Protein AF-A0A2M7VJM3-F1 (afdb_monomer_lite)

pLDDT: mean 94.17, std 6.71, range [60.66, 98.62]

Foldseek 3Di:
DDLQVLLVLLQVLLQQLLVQVVHGDDPVNSVQQSDLAAPVRDDPVSVVVLVVSLVSSLNSLLQCQQQLHASDDQVVLCVVVVDHPCRVQVLAFPSQSSNVNSLSNLCCCLCPVPVVSNRGNSSVSSVVSSVVCCVLQPDDDDPDDDQLVVSLVVQCVSCVVYDHPSVNRSSSRSVSVVRVVVVD

Radius of gyration: 16.99 Å; chains: 1; bounding box: 46×33×46 Å

Secondary structure (DSSP, 8-state):
--HHHHHHHHHHHHHHHHHHTT----HHHHHHHHSS--GGGS-HHHHHHHHHHHHHHHHHHHHHHTTT--SS-THHHHHHHSS-HHHH-TT--HHHHHHHHHHHHHHHHHHHHSGGGTTSHHHHHHHHHHHHHHHHHSPPP-S-PPPHHHHHHHHHHHHTTSSS-HHHHHHT-HHHHHHHHHT-

Structure (mmCIF, N/CA/C/O backbone):
data_AF-A0A2M7VJM3-F1
#
_entry.id   AF-A0A2M7VJM3-F1
#
loop_
_atom_site.group_PDB
_atom_site.id
_atom_site.type_symbol
_atom_site.label_atom_id
_atom_site.label_alt_id
_atom_site.label_comp_id
_atom_site.label_asym_id
_atom_site.label_entity_id
_atom_site.label_seq_id
_atom_site.pdbx_PDB_ins_code
_atom_site.Cartn_x
_atom_site.Cartn_y
_atom_site.Cartn_z
_atom_site.occupancy
_atom_site.B_iso_or_equiv
_atom_site.auth_seq_id
_atom_site.auth_comp_id
_atom_site.auth_asym_id
_atom_site.auth_atom_id
_atom_site.pdbx_PDB_model_num
ATOM 1 N N . MET A 1 1 ? -23.641 6.988 -1.178 1.00 60.66 1 MET A N 1
ATOM 2 C CA . MET A 1 1 ? -23.270 6.051 -0.097 1.00 60.66 1 MET A CA 1
ATOM 3 C C . MET A 1 1 ? -23.319 6.831 1.203 1.00 60.66 1 MET A C 1
ATOM 5 O O . MET A 1 1 ? -22.827 7.952 1.196 1.00 60.66 1 MET A O 1
ATOM 9 N N . ALA A 1 2 ? -23.982 6.322 2.243 1.00 78.62 2 ALA A N 1
ATOM 10 C CA . ALA A 1 2 ? -24.016 7.009 3.538 1.00 78.62 2 ALA A CA 1
ATOM 11 C C . ALA A 1 2 ? -22.634 6.932 4.213 1.00 78.62 2 ALA A C 1
ATOM 13 O O . ALA A 1 2 ? -21.939 5.934 4.025 1.00 78.62 2 ALA A O 1
ATOM 14 N N . ASP A 1 3 ? -22.254 7.930 5.013 1.00 84.12 3 ASP A N 1
ATOM 15 C CA . ASP A 1 3 ? -20.921 8.010 5.640 1.00 84.12 3 ASP A CA 1
ATOM 16 C C . ASP A 1 3 ? -20.556 6.737 6.421 1.00 84.12 3 ASP A C 1
ATOM 18 O O . ASP A 1 3 ? -19.445 6.230 6.298 1.00 84.12 3 ASP A O 1
ATOM 22 N N . ASN A 1 4 ? -21.520 6.125 7.115 1.00 88.06 4 ASN A N 1
ATOM 23 C CA . ASN A 1 4 ? -21.309 4.859 7.828 1.00 88.06 4 ASN A CA 1
ATOM 24 C C . ASN A 1 4 ? -20.885 3.705 6.900 1.00 88.06 4 ASN A C 1
ATOM 26 O O . ASN A 1 4 ? -20.003 2.932 7.255 1.00 88.06 4 ASN A O 1
ATOM 30 N N . GLN A 1 5 ? -21.462 3.610 5.697 1.00 92.12 5 GLN A N 1
ATOM 31 C CA . GLN A 1 5 ? -21.085 2.584 4.713 1.00 92.12 5 GLN A CA 1
ATOM 32 C C . GLN A 1 5 ? -19.676 2.835 4.158 1.00 92.12 5 GLN A C 1
ATOM 34 O O . GLN A 1 5 ? -18.931 1.898 3.866 1.00 92.12 5 GLN A O 1
ATOM 39 N N . LYS A 1 6 ? -19.294 4.110 4.023 1.00 93.81 6 LYS A N 1
ATOM 40 C CA . LYS A 1 6 ? -17.953 4.500 3.585 1.00 93.81 6 LYS A CA 1
ATOM 41 C C . LYS A 1 6 ? -16.897 4.168 4.642 1.00 93.81 6 LYS A C 1
ATOM 43 O O . LYS A 1 6 ? -15.867 3.589 4.312 1.00 93.81 6 LYS A O 1
ATOM 48 N N . ILE A 1 7 ? -17.180 4.456 5.911 1.00 95.38 7 ILE A N 1
ATOM 49 C CA . ILE A 1 7 ? -16.311 4.099 7.042 1.00 95.38 7 ILE A CA 1
ATOM 50 C C . ILE A 1 7 ? -16.148 2.579 7.138 1.00 95.38 7 ILE A C 1
ATOM 52 O O . ILE A 1 7 ? -15.027 2.087 7.258 1.00 95.38 7 ILE A O 1
ATOM 56 N N . GLU A 1 8 ? -17.243 1.826 7.021 1.00 96.19 8 GLU A N 1
ATOM 57 C CA . GLU A 1 8 ? -17.200 0.361 7.007 1.00 96.19 8 GLU A CA 1
ATOM 58 C C . GLU A 1 8 ? -16.323 -0.164 5.860 1.00 96.19 8 GLU A C 1
ATOM 60 O O . GLU A 1 8 ? -15.518 -1.073 6.053 1.00 96.19 8 GLU A O 1
ATOM 65 N N . SER A 1 9 ? -16.395 0.468 4.685 1.00 96.56 9 SER A N 1
ATOM 66 C CA . SER A 1 9 ? -15.526 0.138 3.550 1.00 96.56 9 SER A CA 1
ATOM 67 C C . SER A 1 9 ? -14.042 0.360 3.872 1.00 96.56 9 SER A C 1
ATOM 69 O O . SER A 1 9 ? -13.231 -0.527 3.606 1.00 96.56 9 SER A O 1
ATOM 71 N N . LEU A 1 10 ? -13.674 1.473 4.520 1.00 97.25 10 LEU A N 1
ATOM 72 C CA . LEU A 1 10 ? -12.292 1.706 4.971 1.00 97.25 10 LEU A CA 1
ATOM 73 C C . LEU A 1 10 ? -11.824 0.636 5.971 1.00 97.25 10 LEU A C 1
ATOM 75 O O . LEU A 1 10 ? -10.709 0.123 5.869 1.00 97.25 10 LEU A O 1
ATOM 79 N N . ILE A 1 11 ? -12.683 0.252 6.916 1.00 97.94 11 ILE A N 1
ATOM 80 C CA . ILE A 1 11 ? -12.379 -0.795 7.904 1.00 97.94 11 ILE A CA 1
ATOM 81 C C . ILE A 1 11 ? -12.228 -2.163 7.236 1.00 97.94 11 ILE A C 1
ATOM 83 O O . ILE A 1 11 ? -11.372 -2.954 7.641 1.00 97.94 11 ILE A O 1
ATOM 87 N N . ASN A 1 12 ? -13.000 -2.443 6.189 1.00 98.06 12 ASN A N 1
ATOM 88 C CA . ASN A 1 12 ? -12.871 -3.670 5.409 1.00 98.06 12 ASN A CA 1
ATOM 89 C C . ASN 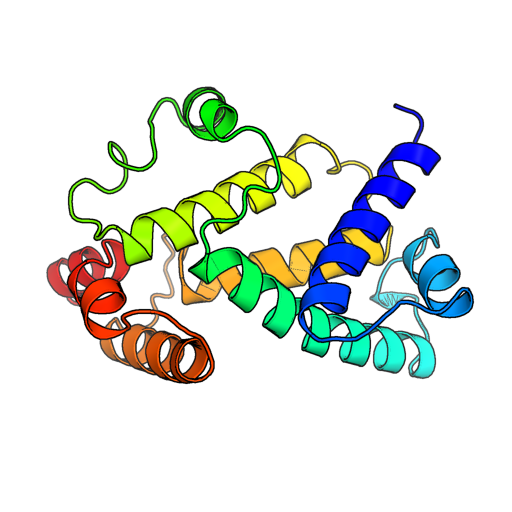A 1 12 ? -11.540 -3.726 4.650 1.00 98.06 12 ASN A C 1
ATOM 91 O O . ASN A 1 12 ? -10.911 -4.782 4.622 1.00 98.06 12 ASN A O 1
ATOM 95 N N . ILE A 1 13 ? -11.061 -2.599 4.115 1.00 98.31 13 ILE A N 1
ATOM 96 C CA . ILE A 1 13 ? -9.726 -2.499 3.502 1.00 98.31 13 ILE A CA 1
ATOM 97 C C . ILE A 1 13 ? -8.633 -2.796 4.540 1.00 98.31 13 ILE A C 1
ATOM 99 O O . ILE A 1 13 ? -7.742 -3.608 4.291 1.00 98.31 13 ILE A O 1
ATOM 103 N N . ILE A 1 14 ? -8.723 -2.195 5.730 1.00 98.62 14 ILE A N 1
ATOM 104 C CA . ILE A 1 14 ? -7.786 -2.461 6.834 1.00 98.62 14 ILE A CA 1
ATOM 105 C C . ILE A 1 14 ? -7.830 -3.943 7.227 1.00 98.62 14 ILE A C 1
ATOM 107 O O . ILE A 1 14 ? -6.794 -4.598 7.338 1.00 98.62 14 ILE A O 1
ATOM 111 N N . SER A 1 15 ? -9.031 -4.496 7.390 1.00 98.56 15 SER A N 1
ATOM 112 C CA . SER A 1 15 ? -9.240 -5.901 7.747 1.00 98.56 15 SER A CA 1
ATOM 113 C C . SER A 1 15 ? -8.656 -6.844 6.700 1.00 98.56 15 SER A C 1
ATOM 115 O O . SER A 1 15 ? -8.025 -7.835 7.060 1.00 98.56 15 SER A O 1
ATOM 117 N N . LEU A 1 16 ? -8.820 -6.531 5.412 1.00 98.56 16 LEU A N 1
ATOM 118 C CA . LEU A 1 16 ? -8.212 -7.274 4.314 1.00 98.56 16 LEU A CA 1
ATOM 119 C C . LEU A 1 16 ? -6.690 -7.330 4.478 1.00 98.56 16 LEU A C 1
ATOM 121 O O . LEU A 1 16 ? -6.132 -8.425 4.476 1.00 98.56 16 LEU A O 1
ATOM 125 N N . MET A 1 17 ? -6.032 -6.186 4.691 1.00 98.50 17 MET A N 1
ATOM 126 C CA . MET A 1 17 ? -4.580 -6.134 4.900 1.00 98.50 17 MET A CA 1
ATOM 127 C C . MET A 1 17 ? -4.160 -6.957 6.123 1.00 98.50 17 MET A C 1
ATOM 129 O O . MET A 1 17 ? -3.265 -7.794 6.026 1.00 98.50 17 MET A O 1
ATOM 133 N N . LEU A 1 18 ? -4.836 -6.799 7.261 1.00 98.50 18 LEU A N 1
ATOM 134 C CA . LEU A 1 18 ? -4.514 -7.540 8.486 1.00 98.50 18 LEU A CA 1
ATOM 135 C C . LEU A 1 18 ? -4.691 -9.056 8.333 1.00 98.50 18 LEU A C 1
ATOM 137 O O . LEU A 1 18 ? -3.851 -9.829 8.801 1.00 98.50 18 LEU A O 1
ATOM 141 N N . ASN A 1 19 ? -5.737 -9.490 7.627 1.00 98.12 19 ASN A N 1
ATOM 142 C CA . ASN A 1 19 ? -6.005 -10.907 7.403 1.00 98.12 19 ASN A CA 1
ATOM 143 C C . ASN A 1 19 ? -4.863 -11.592 6.640 1.00 98.12 19 ASN A C 1
ATOM 145 O O . ASN A 1 19 ? -4.560 -12.752 6.918 1.00 98.12 19 ASN A O 1
ATOM 149 N N . THR A 1 20 ? -4.179 -10.882 5.734 1.00 97.38 20 THR A N 1
ATOM 150 C CA . THR A 1 20 ? -3.033 -11.448 4.996 1.00 97.38 20 THR A CA 1
ATOM 151 C C . THR A 1 20 ? -1.830 -11.783 5.878 1.00 97.38 20 THR A C 1
ATOM 153 O O . THR A 1 20 ? -1.007 -12.608 5.488 1.00 97.38 20 THR A O 1
ATOM 156 N N . VAL A 1 21 ? -1.747 -11.193 7.074 1.00 97.06 21 VAL A N 1
ATOM 157 C CA . VAL A 1 21 ? -0.703 -11.463 8.076 1.00 97.06 21 VAL A CA 1
ATOM 158 C C . VAL A 1 21 ? -1.251 -12.211 9.299 1.00 97.06 21 VAL A C 1
ATOM 160 O O . VAL A 1 21 ? -0.621 -12.246 10.357 1.00 97.06 21 VAL A O 1
ATOM 163 N N . GLY A 1 22 ? -2.437 -12.817 9.174 1.00 97.44 22 GLY A N 1
ATOM 164 C CA . GLY A 1 22 ? -3.065 -13.615 10.231 1.00 97.44 22 GLY A CA 1
ATOM 165 C C . GLY A 1 22 ? -3.573 -12.797 11.422 1.00 97.44 22 GLY A C 1
ATOM 166 O O . GLY A 1 22 ? -3.744 -13.344 12.513 1.00 97.44 22 GLY A O 1
ATOM 167 N N . LYS A 1 23 ? -3.798 -11.491 11.241 1.00 98.00 23 LYS A N 1
ATOM 168 C CA . LYS A 1 23 ? -4.346 -10.585 12.258 1.00 98.00 23 LYS A CA 1
ATOM 169 C C . LYS A 1 23 ? -5.797 -10.236 11.942 1.00 98.00 23 LYS A C 1
ATOM 171 O O . LYS A 1 23 ? -6.216 -10.274 10.791 1.00 98.00 23 LYS A O 1
ATOM 176 N N . LYS A 1 24 ? -6.563 -9.898 12.977 1.00 97.88 24 LYS A N 1
ATOM 177 C CA . LYS A 1 24 ? -7.964 -9.473 12.880 1.00 97.88 24 LYS A CA 1
ATOM 178 C C . LYS A 1 24 ? -8.181 -8.287 13.804 1.00 97.88 24 LYS A C 1
ATOM 180 O O . LYS A 1 24 ? -7.586 -8.271 14.877 1.00 97.88 24 LYS A O 1
ATOM 185 N N . LEU A 1 25 ? -9.039 -7.359 13.386 1.00 98.12 25 LEU A N 1
ATOM 186 C CA . LEU A 1 25 ? -9.477 -6.267 14.249 1.00 98.12 25 LEU A CA 1
ATOM 187 C C . LEU A 1 25 ? -10.381 -6.798 15.363 1.00 98.12 25 LEU A C 1
ATOM 189 O O . LEU A 1 25 ? -11.283 -7.598 15.087 1.00 98.12 25 LEU A O 1
ATOM 193 N N . THR A 1 26 ? -10.175 -6.319 16.586 1.00 98.12 26 THR A N 1
ATOM 194 C CA . THR A 1 26 ? -11.166 -6.446 17.663 1.00 98.12 26 THR A CA 1
ATOM 195 C C . THR A 1 26 ? -12.316 -5.457 17.455 1.00 98.12 26 THR A C 1
ATOM 197 O O . THR A 1 26 ? -12.244 -4.567 16.604 1.00 98.12 26 THR A O 1
ATOM 200 N N . GLU A 1 27 ? -13.403 -5.604 18.213 1.00 97.62 27 GLU A N 1
ATOM 201 C CA . GLU A 1 27 ? -14.518 -4.653 18.135 1.00 97.62 27 GLU A CA 1
ATOM 202 C C . GLU A 1 27 ? -14.106 -3.265 18.647 1.00 97.62 27 GLU A C 1
ATOM 204 O O . GLU A 1 27 ? -14.432 -2.264 18.015 1.00 97.62 27 GLU A O 1
ATOM 209 N N . GLU A 1 28 ? -13.285 -3.187 19.696 1.00 97.31 28 GLU A N 1
ATOM 210 C CA . GLU A 1 28 ? -12.760 -1.918 20.215 1.00 97.31 28 GLU A CA 1
ATOM 211 C C . GLU A 1 28 ? -11.871 -1.202 19.186 1.00 97.31 28 GLU A C 1
ATOM 213 O O . GLU A 1 28 ? -11.925 0.021 19.041 1.00 97.31 28 GLU A O 1
ATOM 218 N N . GLU A 1 29 ? -11.067 -1.954 18.427 1.00 98.12 29 GLU A N 1
ATOM 219 C CA . GLU A 1 29 ? -10.254 -1.398 17.343 1.00 98.12 29 GLU A CA 1
ATOM 220 C C . GLU A 1 29 ? -11.130 -0.868 16.201 1.00 98.12 29 GLU A C 1
ATOM 222 O O . GLU A 1 29 ? -10.856 0.208 15.666 1.00 98.12 29 GLU A O 1
ATOM 227 N N . LYS A 1 30 ? -12.215 -1.570 15.846 1.00 97.94 30 LYS A N 1
ATOM 228 C CA . LYS A 1 30 ? -13.184 -1.088 14.845 1.00 97.94 30 LYS A CA 1
ATOM 229 C C . LYS A 1 30 ? -13.905 0.171 15.314 1.00 97.94 30 LYS A C 1
ATOM 231 O O . LYS A 1 30 ? -14.077 1.096 14.518 1.00 97.94 30 LYS A O 1
ATOM 236 N N . GLU A 1 31 ? -14.303 0.239 16.582 1.00 97.19 31 GLU A N 1
ATOM 237 C CA . GLU A 1 31 ? -14.916 1.433 17.174 1.00 97.19 31 GLU A CA 1
ATOM 238 C C . GLU A 1 31 ? -13.953 2.624 17.144 1.00 97.19 31 GLU A C 1
ATOM 240 O O . GLU A 1 31 ? -14.332 3.725 16.731 1.00 97.19 31 GLU A O 1
ATOM 245 N N . LEU A 1 32 ? -12.684 2.402 17.502 1.00 97.31 32 LEU A N 1
ATOM 246 C CA . LEU A 1 32 ? -11.643 3.423 17.419 1.00 97.31 32 LEU A CA 1
ATOM 247 C C . LEU A 1 32 ? -11.461 3.918 15.979 1.00 97.31 32 LEU A C 1
ATOM 249 O O . LEU A 1 32 ? -11.485 5.127 15.742 1.00 97.31 32 LEU A O 1
ATOM 253 N N . LEU A 1 33 ? -11.331 3.000 15.019 1.00 97.12 33 LEU A N 1
ATOM 254 C CA . LEU A 1 33 ? -11.170 3.311 13.595 1.00 97.12 33 LEU A CA 1
ATOM 255 C C . LEU A 1 33 ? -12.381 4.049 13.004 1.00 97.12 33 LEU A C 1
ATOM 257 O O . LEU A 1 33 ? -12.205 4.900 12.130 1.00 97.12 33 LEU A O 1
ATOM 261 N N . SER A 1 34 ? -13.585 3.758 13.506 1.00 96.38 34 SER A N 1
ATOM 262 C CA . SER A 1 34 ? -14.840 4.403 13.096 1.00 96.38 34 SER A CA 1
ATOM 263 C C . SER A 1 34 ? -15.049 5.778 13.722 1.00 96.38 34 SER A C 1
ATOM 265 O O . SER A 1 34 ? -15.868 6.560 13.234 1.00 96.38 34 SER A O 1
ATOM 267 N N . SER A 1 35 ? -14.348 6.087 14.815 1.00 95.12 35 SER A N 1
ATOM 268 C CA . SER A 1 35 ? -14.568 7.325 15.558 1.00 95.12 35 SER A CA 1
ATOM 269 C C . SER A 1 35 ? -14.313 8.564 14.692 1.00 95.12 35 SER A C 1
ATOM 271 O O . SER A 1 35 ? -13.443 8.572 13.827 1.00 95.12 35 SER A O 1
ATOM 273 N N . ASN A 1 36 ? -15.073 9.636 14.914 1.00 92.75 36 ASN A N 1
ATOM 274 C CA . ASN A 1 36 ? -14.842 10.913 14.237 1.00 92.75 36 ASN A CA 1
ATOM 275 C C . ASN A 1 36 ? -13.834 11.750 15.040 1.00 92.75 36 ASN A C 1
ATOM 277 O O . ASN A 1 36 ? -14.195 12.737 15.686 1.00 92.75 36 ASN A O 1
ATOM 281 N N . LYS A 1 37 ? -12.586 11.275 15.093 1.00 91.38 37 LYS A N 1
ATOM 282 C CA . LYS A 1 37 ? -11.479 11.901 15.823 1.00 91.38 37 LYS A CA 1
ATOM 283 C C . LYS A 1 37 ? -10.228 11.910 14.964 1.00 91.38 37 LYS A C 1
ATOM 285 O O . LYS A 1 37 ? -9.806 10.869 14.474 1.00 91.38 37 LYS A O 1
ATOM 290 N N . LYS A 1 38 ? -9.571 13.063 14.880 1.00 90.56 38 LYS A N 1
ATOM 291 C CA . LYS A 1 38 ? -8.247 13.136 14.257 1.00 90.56 38 LYS A CA 1
ATOM 292 C C . LYS A 1 38 ? -7.199 12.431 15.126 1.00 90.56 38 LYS A C 1
ATOM 294 O O . LYS A 1 38 ? -7.325 12.448 16.352 1.00 90.56 38 LYS A O 1
ATOM 299 N N . LEU A 1 39 ? -6.134 11.896 14.523 1.00 89.06 39 LEU A N 1
ATOM 300 C CA . LEU A 1 39 ? -5.029 11.229 15.233 1.00 89.06 39 LEU A CA 1
ATOM 301 C C . LEU A 1 39 ? -4.452 12.078 16.380 1.00 89.06 39 LEU A C 1
ATOM 303 O O . LEU A 1 39 ? -4.166 11.557 17.458 1.00 89.06 39 LEU A O 1
ATOM 307 N N . GLU A 1 40 ? -4.322 13.393 16.190 1.00 90.12 40 GLU A N 1
ATOM 308 C CA . GLU A 1 40 ? -3.841 14.323 17.218 1.00 90.12 40 GLU A CA 1
ATOM 309 C C . GLU A 1 40 ? -4.743 14.413 18.463 1.00 90.12 40 GLU A C 1
ATOM 311 O O . GLU A 1 40 ? -4.263 14.782 19.533 1.00 90.12 40 GLU A O 1
ATOM 316 N N . GLN A 1 41 ? -6.021 14.039 18.352 1.00 93.62 41 GLN A N 1
ATOM 317 C CA . GLN A 1 41 ? -6.999 14.053 19.447 1.00 93.62 41 GLN A CA 1
ATOM 318 C C . GLN A 1 41 ? -7.032 12.740 20.243 1.00 93.62 41 GLN A C 1
ATOM 320 O O . GLN A 1 41 ? -7.755 12.640 21.237 1.00 93.62 41 GLN A O 1
ATOM 325 N N . LEU A 1 42 ? -6.292 11.722 19.800 1.00 94.06 42 LEU A N 1
ATOM 326 C CA . LEU A 1 42 ? -6.223 10.427 20.465 1.00 94.06 42 LEU A CA 1
ATOM 327 C C . LEU A 1 42 ? -5.263 10.468 21.656 1.00 94.06 42 LEU A C 1
ATOM 329 O O . LEU A 1 42 ? -4.238 11.159 21.630 1.00 94.06 42 LEU A O 1
ATOM 333 N N . ASN A 1 43 ? -5.585 9.695 22.693 1.00 96.50 43 ASN A N 1
ATOM 334 C CA . ASN A 1 43 ? -4.673 9.485 23.816 1.00 96.50 43 ASN A CA 1
ATOM 335 C C . ASN A 1 43 ? -3.519 8.534 23.423 1.00 96.50 43 ASN A C 1
ATOM 337 O O . ASN A 1 43 ? -3.521 7.936 22.344 1.00 96.50 43 ASN A O 1
ATOM 341 N N . ASP A 1 44 ? -2.518 8.399 24.291 1.00 97.00 44 ASP A N 1
ATOM 342 C CA . ASP A 1 44 ? -1.309 7.621 23.982 1.00 97.00 44 ASP A CA 1
ATOM 343 C C . ASP A 1 44 ? -1.584 6.118 23.818 1.00 97.00 44 ASP A C 1
ATOM 345 O O . ASP A 1 44 ? -0.962 5.453 22.987 1.00 97.00 44 ASP A O 1
ATOM 349 N N . GLU A 1 45 ? -2.560 5.585 24.552 1.00 96.69 45 GLU A N 1
ATOM 350 C CA . GLU A 1 45 ? -2.997 4.192 24.431 1.00 96.69 45 GLU A CA 1
ATOM 351 C C . GLU A 1 45 ? -3.615 3.930 23.050 1.00 96.69 45 GLU A C 1
ATOM 353 O O . GLU A 1 45 ? -3.198 3.019 22.337 1.00 96.69 45 GLU A O 1
ATOM 358 N N . GLN A 1 46 ? -4.534 4.791 22.614 1.00 97.12 46 GLN A N 1
AT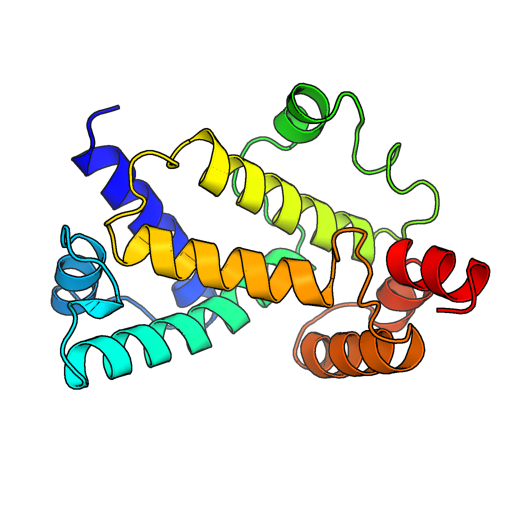OM 359 C CA . GLN A 1 46 ? -5.160 4.726 21.294 1.00 97.12 46 GLN A CA 1
ATOM 360 C C . GLN A 1 46 ? -4.131 4.864 20.170 1.00 97.12 46 GLN A C 1
ATOM 362 O O . GLN A 1 46 ? -4.184 4.120 19.192 1.00 97.12 46 GLN A O 1
ATOM 367 N N . LYS A 1 47 ? -3.157 5.771 20.309 1.00 96.38 47 LYS A N 1
ATOM 368 C CA . LYS A 1 47 ? -2.051 5.905 19.346 1.00 96.38 47 LYS A CA 1
ATOM 369 C C . LYS A 1 47 ? -1.192 4.643 19.285 1.00 96.38 47 LYS A C 1
ATOM 371 O O . LYS A 1 47 ? -0.799 4.234 18.196 1.00 96.38 47 LYS A O 1
ATOM 376 N N . THR A 1 48 ? -0.943 4.004 20.427 1.00 97.50 48 THR A N 1
ATOM 377 C CA . THR A 1 48 ? -0.206 2.733 20.496 1.00 97.50 48 THR A CA 1
ATOM 378 C C . THR A 1 48 ? -0.957 1.619 19.765 1.00 97.50 48 THR A C 1
ATOM 380 O O . THR A 1 48 ? -0.362 0.899 18.962 1.00 97.50 48 THR A O 1
ATOM 383 N N . VAL A 1 49 ? -2.275 1.516 19.971 1.00 97.62 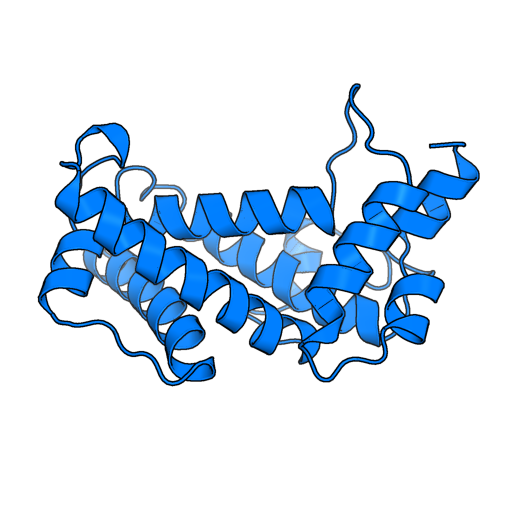49 VAL A N 1
ATOM 384 C CA . VAL A 1 49 ? -3.140 0.575 19.242 1.00 97.62 49 VAL A CA 1
ATOM 385 C C . VAL A 1 49 ? -3.064 0.826 17.734 1.00 97.62 49 VAL A C 1
ATOM 387 O O . VAL A 1 49 ? -2.762 -0.095 16.976 1.00 97.62 49 VAL A O 1
ATOM 390 N N . LEU A 1 50 ? -3.238 2.074 17.285 1.00 97.50 50 LEU A N 1
ATOM 391 C CA . LEU A 1 50 ? -3.155 2.401 15.857 1.00 97.50 50 LEU A CA 1
ATOM 392 C C . LEU A 1 50 ? -1.767 2.131 15.261 1.00 97.50 50 LEU A C 1
ATOM 394 O O . LEU A 1 50 ? -1.684 1.673 14.126 1.00 97.50 50 LEU A O 1
ATOM 398 N N . GLY A 1 51 ? -0.683 2.344 16.013 1.00 97.75 51 GLY A N 1
ATOM 399 C CA . GLY A 1 51 ? 0.675 2.003 15.575 1.00 97.75 51 GLY A CA 1
ATOM 400 C C . GLY A 1 51 ? 0.879 0.496 15.362 1.00 97.75 51 GLY A C 1
ATOM 401 O O . GLY A 1 51 ? 1.529 0.077 14.397 1.00 97.75 51 GLY A O 1
ATOM 402 N N . ASN A 1 52 ? 0.271 -0.337 16.212 1.00 97.69 52 ASN A N 1
ATOM 403 C CA . ASN A 1 52 ? 0.281 -1.792 16.042 1.00 97.69 52 ASN A CA 1
ATOM 404 C C . ASN A 1 52 ? -0.535 -2.224 14.819 1.00 97.69 52 ASN A C 1
ATOM 406 O O . ASN A 1 52 ? -0.085 -3.076 14.046 1.00 97.69 52 ASN A O 1
ATOM 410 N N . ILE A 1 53 ? -1.709 -1.622 14.614 1.00 98.44 53 ILE A N 1
ATOM 411 C CA . ILE A 1 53 ? -2.532 -1.858 13.423 1.00 98.44 53 ILE A CA 1
ATOM 412 C C . ILE A 1 53 ? -1.741 -1.464 12.170 1.00 98.44 53 ILE A C 1
ATOM 414 O O . ILE A 1 53 ? -1.595 -2.284 11.265 1.00 98.44 53 ILE A O 1
ATOM 418 N N . TYR A 1 54 ? -1.140 -0.271 12.158 1.00 98.44 54 TYR A N 1
ATOM 419 C CA . TYR A 1 54 ? -0.329 0.240 11.052 1.00 98.44 54 TYR A CA 1
ATOM 420 C C . TYR A 1 54 ? 0.800 -0.711 10.656 1.00 98.44 54 TYR A C 1
ATOM 422 O O . TYR A 1 54 ? 0.944 -1.069 9.490 1.00 98.44 54 TYR A O 1
ATOM 430 N N . SER A 1 55 ? 1.579 -1.170 11.637 1.00 97.75 55 SER A N 1
ATOM 431 C CA . SER A 1 55 ? 2.732 -2.044 11.389 1.00 97.75 55 SER A CA 1
ATOM 432 C C . SER A 1 55 ? 2.324 -3.356 10.708 1.00 97.75 55 SER A C 1
ATOM 434 O O . SER A 1 55 ? 3.028 -3.856 9.829 1.00 97.75 55 SER A O 1
ATOM 436 N N . ASN A 1 56 ? 1.168 -3.911 11.086 1.00 98.25 56 ASN A N 1
ATOM 437 C CA . ASN A 1 56 ? 0.615 -5.106 10.449 1.00 98.25 56 ASN A CA 1
ATOM 438 C C . ASN A 1 56 ? -0.014 -4.789 9.083 1.00 98.25 56 ASN A C 1
ATOM 440 O O . ASN A 1 56 ? 0.149 -5.572 8.147 1.00 98.25 56 ASN A O 1
ATOM 444 N N . MET A 1 57 ? -0.684 -3.641 8.946 1.00 98.12 57 MET A N 1
ATOM 445 C CA . MET A 1 57 ? -1.242 -3.175 7.675 1.00 98.12 57 MET A CA 1
ATOM 446 C C . MET A 1 57 ? -0.166 -2.979 6.616 1.00 98.12 57 MET A C 1
ATOM 448 O O . MET A 1 57 ? -0.363 -3.429 5.497 1.00 98.12 57 MET A O 1
ATOM 452 N N . LEU A 1 58 ? 0.971 -2.367 6.953 1.00 98.12 58 LEU A N 1
ATOM 453 C CA . LEU A 1 58 ? 2.078 -2.166 6.019 1.00 98.12 58 LEU A CA 1
ATOM 454 C C . LEU A 1 58 ? 2.566 -3.501 5.443 1.00 98.12 58 LEU A C 1
ATOM 456 O O . LEU A 1 58 ? 2.661 -3.660 4.227 1.00 98.12 58 LEU A O 1
ATOM 460 N N . LYS A 1 59 ? 2.801 -4.496 6.306 1.00 98.06 59 LYS A N 1
ATOM 461 C CA . LYS A 1 59 ? 3.184 -5.848 5.871 1.00 98.06 59 LYS A CA 1
ATOM 462 C C . LYS A 1 59 ? 2.105 -6.498 5.010 1.00 98.06 59 LYS A C 1
ATOM 464 O O . LYS A 1 59 ? 2.412 -7.113 3.991 1.00 98.06 59 LYS A O 1
ATOM 469 N N . GLY A 1 60 ? 0.843 -6.351 5.404 1.00 98.38 60 GLY A N 1
ATOM 470 C CA . GLY A 1 60 ? -0.271 -6.920 4.660 1.00 98.38 60 GLY A CA 1
ATOM 471 C C . GLY A 1 60 ? -0.478 -6.277 3.292 1.00 98.38 60 GLY A C 1
ATOM 472 O O . GLY A 1 60 ? -0.663 -6.973 2.298 1.00 98.38 60 GLY A O 1
ATOM 473 N N . TYR A 1 61 ? -0.356 -4.955 3.217 1.00 98.62 61 TYR A N 1
ATOM 474 C CA . TYR A 1 61 ? -0.372 -4.205 1.971 1.00 98.62 61 TYR A CA 1
ATOM 475 C C . TYR A 1 61 ? 0.738 -4.669 1.032 1.00 98.62 61 TYR A C 1
ATOM 477 O O . TYR A 1 61 ? 0.458 -4.970 -0.120 1.00 98.62 61 TYR A O 1
ATOM 485 N N . LEU A 1 62 ? 1.977 -4.795 1.517 1.00 98.31 62 LEU A N 1
ATOM 486 C CA . LEU A 1 62 ? 3.093 -5.272 0.697 1.00 98.31 62 LEU A CA 1
ATOM 487 C C . LEU A 1 62 ? 2.846 -6.701 0.183 1.00 98.31 62 LEU A C 1
ATOM 489 O O . LEU A 1 62 ? 3.053 -6.964 -0.998 1.00 98.31 62 LEU A O 1
ATOM 493 N N . SER A 1 63 ? 2.302 -7.592 1.020 1.00 98.12 63 SER A N 1
ATOM 494 C CA . SER A 1 63 ? 1.904 -8.956 0.624 1.00 98.12 63 SER A CA 1
ATOM 495 C C . SER A 1 63 ? 0.835 -8.979 -0.478 1.00 98.12 63 SER A C 1
ATOM 497 O O . SER A 1 63 ? 0.858 -9.844 -1.358 1.00 98.12 63 SER A O 1
ATOM 499 N N . LEU A 1 64 ? -0.098 -8.024 -0.454 1.00 98.50 64 LEU A N 1
ATOM 500 C CA . LEU A 1 64 ? -1.090 -7.824 -1.514 1.00 98.50 64 LEU A CA 1
ATOM 501 C C . LEU A 1 64 ? -0.454 -7.215 -2.772 1.00 98.50 64 LEU A C 1
ATOM 503 O O . LEU A 1 64 ? -0.735 -7.665 -3.883 1.00 98.50 64 LEU A O 1
ATOM 507 N N . ALA A 1 65 ? 0.425 -6.229 -2.598 1.00 98.38 65 ALA A N 1
ATOM 508 C CA . ALA A 1 65 ? 1.012 -5.455 -3.680 1.00 98.38 65 ALA A CA 1
ATOM 509 C C . ALA A 1 65 ? 1.927 -6.293 -4.577 1.00 98.38 65 ALA A C 1
ATOM 511 O O . ALA A 1 65 ? 1.815 -6.227 -5.801 1.00 98.38 65 ALA A O 1
ATOM 512 N N . VAL A 1 66 ? 2.766 -7.157 -3.992 1.00 97.69 66 VAL A N 1
ATOM 513 C CA . VAL A 1 66 ? 3.626 -8.069 -4.771 1.00 97.69 66 VAL A CA 1
ATOM 514 C C . VAL A 1 66 ? 2.824 -9.058 -5.628 1.00 97.69 66 VAL A C 1
ATOM 516 O O . VAL A 1 66 ? 3.325 -9.568 -6.626 1.00 97.69 66 VAL A O 1
ATOM 519 N N . LYS A 1 67 ? 1.552 -9.294 -5.280 1.00 97.62 67 LYS A N 1
ATOM 520 C CA . LYS A 1 67 ? 0.625 -10.163 -6.022 1.00 97.62 67 LYS A CA 1
ATOM 521 C C . LYS A 1 67 ? -0.241 -9.411 -7.032 1.00 97.62 67 LYS A C 1
ATOM 523 O O . LYS A 1 67 ? -1.025 -10.049 -7.728 1.00 97.62 67 LYS A O 1
ATOM 528 N N . GLY A 1 68 ? -0.128 -8.086 -7.119 1.00 98.00 68 GLY A N 1
ATOM 529 C CA . GLY A 1 68 ? -0.956 -7.288 -8.021 1.00 98.00 68 GLY A CA 1
ATOM 530 C C . GLY A 1 68 ? -2.407 -7.141 -7.574 1.00 98.00 68 GLY A C 1
ATOM 531 O O . GLY A 1 68 ? -3.292 -7.051 -8.422 1.00 98.00 68 GLY A O 1
ATOM 532 N N . HIS A 1 69 ? -2.676 -7.166 -6.265 1.00 98.44 69 HIS A N 1
ATOM 533 C CA . HIS A 1 69 ? -4.031 -6.982 -5.754 1.00 98.44 69 HIS A CA 1
ATOM 534 C C . HIS A 1 69 ? -4.606 -5.612 -6.134 1.00 98.44 69 HIS A C 1
ATOM 536 O O . HIS A 1 69 ? -3.982 -4.581 -5.919 1.00 98.44 69 HIS A O 1
ATOM 542 N N . GLN A 1 70 ? -5.842 -5.596 -6.619 1.00 98.19 70 GLN A N 1
ATOM 543 C CA . GLN A 1 70 ? -6.527 -4.384 -7.053 1.00 98.19 70 GLN A CA 1
ATOM 544 C C . GLN A 1 70 ? -7.559 -3.973 -6.001 1.00 98.19 70 GLN A C 1
ATOM 546 O O . GLN A 1 70 ? -8.470 -4.740 -5.696 1.00 98.19 70 GLN A O 1
ATOM 551 N N . PHE A 1 71 ? -7.431 -2.763 -5.457 1.00 97.62 71 PHE A N 1
ATOM 552 C CA . PHE A 1 71 ? -8.379 -2.236 -4.459 1.00 97.62 71 PHE A CA 1
ATOM 553 C C . PHE A 1 71 ? -9.643 -1.641 -5.094 1.00 97.62 71 PHE A C 1
ATOM 555 O O . PHE A 1 71 ? -10.648 -1.431 -4.423 1.00 97.62 71 PHE A O 1
ATOM 562 N N . THR A 1 72 ? -9.588 -1.358 -6.391 1.00 96.56 72 THR A N 1
ATOM 563 C CA . THR A 1 72 ? -10.704 -0.916 -7.225 1.00 96.56 72 THR A CA 1
ATOM 564 C C . THR A 1 72 ? -10.426 -1.338 -8.668 1.00 96.56 72 THR A C 1
ATOM 566 O O . THR A 1 72 ? -9.374 -1.915 -8.943 1.00 96.56 72 THR A O 1
ATOM 569 N N . ASP A 1 73 ? -11.351 -1.059 -9.581 1.00 96.69 73 ASP A N 1
ATOM 570 C CA . ASP A 1 73 ? -11.201 -1.387 -10.998 1.00 96.69 73 ASP A CA 1
ATOM 571 C C . ASP A 1 73 ? -9.930 -0.726 -11.592 1.00 96.69 73 ASP A C 1
ATOM 573 O O . ASP A 1 73 ? -9.774 0.497 -11.476 1.00 96.69 73 ASP A O 1
ATOM 577 N N . PRO A 1 74 ? -8.998 -1.497 -12.190 1.00 95.62 74 PRO A N 1
ATOM 578 C CA . PRO A 1 74 ? -7.776 -0.963 -12.788 1.00 95.62 74 PRO A CA 1
ATOM 579 C C . PRO A 1 74 ? -8.038 -0.027 -13.975 1.00 95.62 74 PRO A C 1
ATOM 581 O O . PRO A 1 74 ? -7.207 0.850 -14.222 1.00 95.62 74 PRO A O 1
ATOM 584 N N . ASP A 1 75 ? -9.182 -0.130 -14.662 1.00 96.12 75 ASP A N 1
ATOM 585 C CA . ASP A 1 75 ? -9.527 0.775 -15.768 1.00 96.12 75 ASP A CA 1
ATOM 586 C C . ASP A 1 75 ? -9.655 2.229 -15.288 1.00 96.12 75 ASP A C 1
ATOM 588 O O . ASP A 1 75 ? -9.317 3.168 -16.022 1.00 96.12 75 ASP A O 1
ATOM 592 N N . ARG A 1 76 ? -9.982 2.431 -14.002 1.00 96.94 76 ARG A N 1
ATOM 593 C CA . ARG A 1 76 ? -10.010 3.759 -13.372 1.00 96.94 76 ARG A CA 1
ATOM 594 C C . ARG A 1 76 ? -8.659 4.464 -13.415 1.00 96.94 76 ARG A C 1
ATOM 596 O O . ARG A 1 76 ? -8.623 5.687 -13.374 1.00 96.94 76 ARG A O 1
ATOM 603 N N . ILE A 1 77 ? -7.538 3.744 -13.518 1.00 96.12 77 ILE A N 1
ATOM 604 C CA . ILE A 1 77 ? -6.215 4.368 -13.681 1.00 96.12 77 ILE A CA 1
ATOM 605 C C . ILE A 1 77 ? -6.185 5.179 -14.977 1.00 96.12 77 ILE A C 1
ATOM 607 O O . ILE A 1 77 ? -5.790 6.344 -14.966 1.00 96.12 77 ILE A O 1
ATOM 611 N N . LYS A 1 78 ? -6.658 4.596 -16.082 1.00 95.69 78 LYS A N 1
ATOM 612 C CA . LYS A 1 78 ? -6.709 5.282 -17.372 1.00 95.69 78 LYS A CA 1
ATOM 613 C C . LYS A 1 78 ? -7.743 6.402 -17.373 1.00 95.69 78 LYS A C 1
ATOM 615 O O . LYS A 1 78 ? -7.473 7.461 -17.925 1.00 95.69 78 LYS A O 1
ATOM 620 N N . GLU A 1 79 ? -8.896 6.194 -16.746 1.00 95.50 79 GLU A N 1
ATOM 621 C CA . GLU A 1 79 ? -9.917 7.243 -16.616 1.00 95.50 79 GLU A CA 1
ATOM 622 C C . GLU A 1 79 ? -9.392 8.461 -15.845 1.00 95.50 79 GLU A C 1
ATOM 624 O O . GLU A 1 79 ? -9.674 9.598 -16.216 1.00 95.50 79 GLU A O 1
ATOM 629 N N . MET A 1 80 ? -8.601 8.228 -14.793 1.00 93.00 80 MET A N 1
ATOM 630 C CA . MET A 1 80 ? -8.086 9.278 -13.914 1.00 93.00 80 MET A CA 1
ATOM 631 C C . MET A 1 80 ? -6.820 9.963 -14.438 1.00 93.00 80 MET A C 1
ATOM 633 O O . MET A 1 80 ? -6.625 11.152 -14.185 1.00 93.00 80 MET A O 1
ATOM 637 N N . PHE A 1 81 ? -5.943 9.229 -15.128 1.00 91.88 81 PHE A N 1
ATOM 638 C CA . PHE A 1 81 ? -4.613 9.704 -15.534 1.00 91.88 81 PHE A CA 1
ATOM 639 C C . PHE A 1 81 ? -4.391 9.701 -17.054 1.00 91.88 81 PHE A C 1
ATOM 641 O O . PHE A 1 81 ? -3.264 9.900 -17.506 1.00 91.88 81 PHE A O 1
ATOM 648 N N . GLU A 1 82 ? -5.444 9.448 -17.836 1.00 94.88 82 GLU A N 1
ATOM 649 C CA . GLU A 1 82 ? -5.481 9.415 -19.311 1.00 94.88 82 GLU A CA 1
ATOM 650 C C . GLU A 1 82 ? -4.578 8.357 -19.971 1.00 94.88 82 GLU A C 1
ATOM 652 O O . GLU A 1 82 ? -4.524 8.254 -21.198 1.00 94.88 82 GLU A O 1
ATOM 657 N N . LYS A 1 83 ? -3.879 7.550 -19.169 1.00 94.19 83 LYS A N 1
ATOM 658 C CA . LYS A 1 83 ? -2.896 6.553 -19.598 1.00 94.19 83 LYS A CA 1
ATOM 659 C C . LYS A 1 83 ? -2.980 5.298 -18.745 1.00 94.19 83 LYS A C 1
ATOM 661 O O . LYS A 1 83 ? -3.233 5.381 -17.542 1.00 94.19 83 LYS A O 1
ATOM 666 N N . THR A 1 84 ? -2.706 4.144 -19.344 1.00 95.12 84 THR A N 1
ATOM 667 C CA . THR A 1 84 ? -2.502 2.902 -18.588 1.00 95.12 84 THR A CA 1
ATOM 668 C C . THR A 1 84 ? -1.171 2.932 -17.830 1.00 95.12 84 THR A C 1
ATOM 670 O O . THR A 1 84 ? -0.351 3.848 -17.979 1.00 95.12 84 THR A O 1
ATOM 673 N N . LEU A 1 85 ? -0.932 1.924 -16.988 1.00 94.94 85 LEU A N 1
ATOM 674 C CA . LEU A 1 85 ? 0.351 1.792 -16.299 1.00 94.94 85 LEU A CA 1
ATOM 675 C C . LEU A 1 85 ? 1.482 1.511 -17.280 1.00 94.94 85 LEU A C 1
ATOM 677 O O . LEU A 1 85 ? 2.530 2.132 -17.176 1.00 94.94 85 LEU A O 1
ATOM 681 N N . GLU A 1 86 ? 1.256 0.648 -18.260 1.00 94.69 86 GLU A N 1
ATOM 682 C CA . GLU A 1 86 ? 2.221 0.288 -19.298 1.00 94.69 86 GLU A CA 1
ATOM 683 C C . GLU A 1 86 ? 2.591 1.505 -20.157 1.00 94.69 86 GLU A C 1
ATOM 685 O O . GLU A 1 86 ? 3.748 1.674 -20.531 1.00 94.69 86 GLU A O 1
ATOM 690 N N . GLU A 1 87 ? 1.637 2.404 -20.419 1.00 95.31 87 GLU A N 1
ATOM 691 C CA . GLU A 1 87 ? 1.895 3.662 -21.132 1.00 95.31 87 GLU A CA 1
ATOM 692 C C . GLU A 1 87 ? 2.694 4.668 -20.284 1.00 95.31 87 GLU A C 1
ATOM 694 O O . GLU A 1 87 ? 3.522 5.415 -20.814 1.00 95.31 87 GLU A O 1
ATOM 699 N N . ASN A 1 88 ? 2.467 4.712 -18.967 1.00 92.19 88 ASN A N 1
ATOM 700 C CA . ASN A 1 88 ? 3.221 5.569 -18.042 1.00 92.19 88 ASN A CA 1
ATOM 701 C C . ASN A 1 88 ? 4.613 5.010 -17.698 1.00 92.19 88 ASN A C 1
ATOM 703 O O . ASN A 1 88 ? 5.544 5.768 -17.383 1.00 92.19 88 ASN A O 1
ATOM 707 N N . TYR A 1 89 ? 4.754 3.691 -17.772 1.00 94.69 89 TYR A N 1
ATOM 708 C CA . TYR A 1 89 ? 5.912 2.913 -17.360 1.00 94.69 89 TYR A CA 1
ATOM 709 C C . TYR A 1 89 ? 6.316 1.907 -18.452 1.00 94.69 89 TYR A C 1
ATOM 711 O O . TYR A 1 89 ? 6.308 0.700 -18.210 1.00 94.69 89 TYR A O 1
ATOM 719 N N . PRO A 1 90 ? 6.693 2.372 -19.656 1.00 95.44 90 PRO A N 1
ATOM 720 C CA . PRO A 1 90 ? 7.016 1.478 -20.769 1.00 95.44 90 PRO A CA 1
ATOM 721 C C . PRO A 1 90 ? 8.269 0.631 -20.513 1.00 95.44 90 PRO A C 1
ATOM 723 O O . PRO A 1 90 ? 8.489 -0.365 -21.194 1.00 95.44 90 PRO A O 1
ATOM 726 N N . GLU A 1 91 ? 9.107 1.032 -19.552 1.00 95.38 91 GLU A N 1
ATOM 727 C CA . GLU A 1 91 ? 10.322 0.317 -19.161 1.00 95.38 91 GLU A CA 1
ATOM 728 C C . GLU A 1 91 ? 10.080 -0.684 -18.019 1.00 95.38 91 GLU A C 1
ATOM 730 O O . GLU A 1 91 ? 11.026 -1.340 -17.576 1.00 95.38 91 GLU A O 1
ATOM 735 N N . ALA A 1 92 ? 8.851 -0.762 -17.493 1.00 96.75 92 ALA A N 1
ATOM 736 C CA . ALA A 1 92 ? 8.569 -1.547 -16.303 1.00 96.75 92 ALA A CA 1
ATOM 737 C C . ALA A 1 92 ? 8.615 -3.054 -16.553 1.00 96.75 92 ALA A C 1
ATOM 739 O O . ALA A 1 92 ? 8.125 -3.556 -17.564 1.00 96.75 92 ALA A O 1
ATOM 740 N N . SER A 1 93 ? 9.141 -3.784 -15.571 1.00 97.62 93 SER A N 1
ATOM 741 C CA . SER A 1 93 ? 8.968 -5.232 -15.500 1.00 97.62 93 SER A CA 1
ATOM 742 C C . SER A 1 93 ? 7.564 -5.610 -15.030 1.00 97.62 93 SER A C 1
ATOM 744 O O . SER A 1 93 ? 6.842 -4.808 -14.433 1.00 97.62 93 SER A O 1
ATOM 746 N N . GLU A 1 94 ? 7.182 -6.869 -15.247 1.00 95.88 94 GLU A N 1
ATOM 747 C CA . GLU A 1 94 ? 5.903 -7.404 -14.769 1.00 95.88 94 GLU A CA 1
ATOM 748 C C . GLU A 1 94 ? 5.783 -7.292 -13.241 1.00 95.88 94 GLU A C 1
ATOM 750 O O . GLU A 1 94 ? 4.732 -6.907 -12.721 1.00 95.88 94 GLU A O 1
ATOM 755 N N . SER A 1 95 ? 6.874 -7.570 -12.519 1.00 96.88 95 SER A N 1
ATOM 756 C CA . SER A 1 95 ? 6.937 -7.447 -11.059 1.00 96.88 95 SER A CA 1
ATOM 757 C C . SER A 1 95 ? 6.647 -6.014 -10.603 1.00 96.88 95 SER A C 1
ATOM 759 O O . SER A 1 95 ? 5.893 -5.802 -9.650 1.00 96.88 95 SER A O 1
ATOM 761 N N . PHE A 1 96 ? 7.189 -5.017 -11.313 1.00 97.94 96 PHE A N 1
ATOM 762 C CA . PHE A 1 96 ? 6.897 -3.612 -11.038 1.00 97.94 96 PHE A CA 1
ATOM 763 C C . PHE A 1 96 ? 5.443 -3.254 -11.364 1.00 97.94 96 PHE A C 1
ATOM 765 O O . PHE A 1 96 ? 4.785 -2.613 -10.546 1.00 97.94 96 PHE A O 1
ATOM 772 N N . ILE A 1 97 ? 4.911 -3.690 -12.513 1.00 97.75 97 ILE A N 1
ATOM 773 C CA . ILE A 1 97 ? 3.523 -3.403 -12.915 1.00 97.75 97 ILE A CA 1
ATOM 774 C C . ILE A 1 97 ? 2.512 -3.967 -11.906 1.00 97.75 97 ILE A C 1
ATOM 776 O O . ILE A 1 97 ? 1.574 -3.259 -11.537 1.00 97.75 97 ILE A O 1
ATOM 780 N N . LYS A 1 98 ? 2.721 -5.185 -11.382 1.00 97.31 98 LYS A N 1
ATOM 781 C CA . LYS A 1 98 ? 1.888 -5.755 -10.299 1.00 97.31 98 LYS A CA 1
ATOM 782 C C . LYS A 1 98 ? 1.876 -4.857 -9.061 1.00 97.31 98 LYS A C 1
ATOM 784 O O . LYS A 1 98 ? 0.822 -4.521 -8.515 1.00 97.31 98 LYS A O 1
ATOM 789 N N . PHE A 1 99 ? 3.045 -4.402 -8.637 1.00 98.25 99 PHE A N 1
ATOM 790 C CA . PHE A 1 99 ? 3.122 -3.503 -7.495 1.00 98.25 99 PHE A CA 1
ATOM 791 C C . PHE A 1 99 ? 2.441 -2.156 -7.791 1.00 98.25 99 PHE A C 1
ATOM 793 O O . PHE A 1 99 ? 1.671 -1.646 -6.974 1.00 98.25 99 PHE A O 1
ATOM 800 N N . ALA A 1 100 ? 2.665 -1.606 -8.987 1.00 97.88 100 ALA A N 1
ATOM 801 C CA . ALA A 1 100 ? 2.096 -0.340 -9.427 1.00 97.88 100 ALA A CA 1
ATOM 802 C C . ALA A 1 100 ? 0.566 -0.380 -9.499 1.00 97.88 100 ALA A C 1
ATOM 804 O O . ALA A 1 100 ? -0.071 0.545 -9.000 1.00 97.88 100 ALA A O 1
ATOM 805 N N . VAL A 1 101 ? -0.048 -1.440 -10.038 1.00 98.25 101 VAL A N 1
ATOM 806 C CA . VAL A 1 101 ? -1.518 -1.537 -10.090 1.00 98.25 101 VAL A CA 1
ATOM 807 C C . VAL A 1 101 ? -2.128 -1.540 -8.697 1.00 98.25 101 VAL A C 1
ATOM 809 O O . VAL A 1 101 ? -3.127 -0.861 -8.456 1.00 98.25 101 VAL A O 1
ATOM 812 N N . SER A 1 102 ? -1.473 -2.203 -7.749 1.00 98.44 102 SER A N 1
ATOM 813 C CA . SER A 1 102 ? -1.927 -2.237 -6.361 1.00 98.44 102 SER A CA 1
ATOM 814 C C . SER A 1 102 ? -1.864 -0.858 -5.713 1.00 98.44 102 SER A C 1
ATOM 816 O O . SER A 1 102 ? -2.813 -0.432 -5.059 1.00 98.44 102 SER A O 1
ATOM 818 N N . TYR A 1 103 ? -0.780 -0.115 -5.937 1.00 98.25 103 TYR A N 1
ATOM 819 C CA . TYR A 1 103 ? -0.641 1.252 -5.440 1.00 98.25 103 TYR A CA 1
ATOM 820 C C . TYR A 1 103 ? -1.627 2.228 -6.078 1.00 98.25 103 TYR A C 1
ATOM 822 O O . TYR A 1 103 ? -2.319 2.947 -5.359 1.00 98.25 103 TYR A O 1
ATOM 830 N N . TRP A 1 104 ? -1.736 2.250 -7.404 1.00 97.88 104 TRP A N 1
ATOM 831 C CA . TRP A 1 104 ? -2.587 3.223 -8.083 1.00 97.88 104 TRP A CA 1
ATOM 832 C C . TRP A 1 104 ? -4.072 2.961 -7.835 1.00 97.88 104 TRP A C 1
ATOM 834 O O . TRP A 1 104 ? -4.806 3.909 -7.566 1.00 97.88 104 TRP A O 1
ATOM 844 N N . THR A 1 105 ? -4.515 1.698 -7.816 1.00 98.19 105 THR A N 1
ATOM 845 C CA . THR A 1 105 ? -5.900 1.374 -7.430 1.00 98.19 105 THR A CA 1
ATOM 846 C C . THR A 1 105 ? -6.173 1.703 -5.962 1.00 98.19 105 THR A C 1
ATOM 848 O O . THR A 1 105 ? -7.228 2.256 -5.657 1.00 98.19 105 THR A O 1
ATOM 851 N N . PHE A 1 106 ? -5.219 1.455 -5.056 1.00 98.31 106 PHE A N 1
ATOM 852 C CA . PHE A 1 106 ? -5.338 1.853 -3.650 1.00 98.31 106 PHE A CA 1
ATOM 853 C C . PHE A 1 106 ? -5.483 3.367 -3.493 1.00 98.31 106 PHE A C 1
ATOM 855 O O . PHE A 1 106 ? -6.408 3.841 -2.833 1.00 98.31 106 PHE A O 1
ATOM 862 N N . LYS A 1 107 ? -4.602 4.129 -4.146 1.00 96.88 107 LYS A N 1
ATOM 863 C CA . LYS A 1 107 ? -4.614 5.591 -4.125 1.00 96.88 107 LYS A CA 1
ATOM 864 C C . LYS A 1 107 ? -5.918 6.147 -4.675 1.00 96.88 107 LYS A C 1
ATOM 866 O O . LYS A 1 107 ? -6.504 7.022 -4.044 1.00 96.88 107 LYS A O 1
ATOM 871 N N . ILE A 1 108 ? -6.382 5.632 -5.817 1.00 96.19 108 ILE A N 1
ATOM 872 C CA . ILE A 1 108 ? -7.649 6.059 -6.415 1.00 96.19 108 ILE A CA 1
ATOM 873 C C . ILE A 1 108 ? -8.790 5.818 -5.433 1.00 96.19 108 ILE A C 1
ATOM 875 O O . ILE A 1 108 ? -9.545 6.739 -5.132 1.00 96.19 108 ILE A O 1
ATOM 879 N N . HIS A 1 109 ? -8.876 4.601 -4.896 1.00 94.38 109 HIS A N 1
ATOM 880 C CA . HIS A 1 109 ? -9.937 4.233 -3.974 1.00 94.38 109 HIS A CA 1
ATOM 881 C C . HIS A 1 109 ? -9.934 5.136 -2.732 1.00 94.38 109 HIS A C 1
ATOM 883 O O . HIS A 1 109 ? -10.959 5.708 -2.376 1.00 94.38 109 HIS A O 1
ATOM 889 N N . LEU A 1 110 ? -8.765 5.365 -2.127 1.00 95.88 110 LEU A N 1
ATOM 890 C CA . LEU A 1 110 ? -8.633 6.209 -0.943 1.00 95.88 110 LEU A CA 1
ATOM 891 C C . LEU A 1 110 ? -8.949 7.690 -1.223 1.00 95.88 110 LEU A C 1
ATOM 893 O O . LEU A 1 110 ? -9.754 8.293 -0.517 1.00 95.88 110 LEU A O 1
ATOM 897 N N . TRP A 1 111 ? -8.328 8.285 -2.243 1.00 94.00 111 TRP A N 1
ATOM 898 C CA . TRP A 1 111 ? -8.366 9.735 -2.470 1.00 94.00 111 TRP A CA 1
ATOM 899 C C . TRP A 1 111 ? -9.607 10.206 -3.236 1.00 94.00 111 TRP A C 1
ATOM 901 O O . TRP A 1 111 ? -9.977 11.376 -3.131 1.00 94.00 111 TRP A O 1
ATOM 911 N N . HIS A 1 112 ? -10.252 9.336 -4.015 1.00 91.69 112 HIS A N 1
ATOM 912 C CA . HIS A 1 112 ? -11.439 9.713 -4.788 1.00 91.69 112 HIS A CA 1
ATOM 913 C C . HIS A 1 112 ? -12.737 9.229 -4.156 1.00 91.69 112 HIS A C 1
ATOM 915 O O . HIS A 1 112 ? -13.723 9.963 -4.208 1.00 91.69 112 HIS A O 1
ATOM 921 N N . ASP A 1 113 ? -12.750 8.053 -3.525 1.00 92.12 113 ASP A N 1
ATOM 922 C CA . ASP A 1 113 ? -14.005 7.496 -3.012 1.00 92.12 113 ASP A CA 1
ATOM 923 C C . ASP A 1 113 ? -14.284 7.900 -1.552 1.00 92.12 113 ASP A C 1
ATOM 925 O O . ASP A 1 113 ? -15.448 7.865 -1.131 1.00 92.12 113 ASP A O 1
ATOM 929 N N . PHE A 1 114 ? -13.249 8.321 -0.804 1.00 93.94 114 PHE A N 1
ATOM 930 C CA . PHE A 1 114 ? -13.317 8.550 0.649 1.00 93.94 114 PHE A CA 1
ATOM 931 C C . PHE A 1 114 ? -12.730 9.883 1.152 1.00 93.94 114 PHE A C 1
ATOM 933 O O . PHE A 1 114 ? -12.521 10.031 2.358 1.00 93.94 114 PHE A O 1
ATOM 940 N N . ASN A 1 115 ? -12.439 10.862 0.286 1.00 91.31 115 ASN A N 1
ATOM 941 C CA . ASN A 1 115 ? -11.754 12.100 0.705 1.00 91.31 115 ASN A CA 1
ATOM 942 C C . ASN A 1 115 ? -12.526 12.965 1.714 1.00 91.31 115 ASN A C 1
ATOM 944 O O . ASN A 1 115 ? -11.931 13.801 2.394 1.00 91.31 115 ASN A O 1
ATOM 948 N N . GLU A 1 116 ? -13.830 12.760 1.865 1.00 91.69 116 GLU A N 1
ATOM 949 C CA . GLU A 1 116 ? -14.621 13.429 2.895 1.00 91.69 116 GLU A CA 1
ATOM 950 C C . GLU A 1 116 ? -14.395 12.866 4.311 1.00 91.69 116 GLU A C 1
ATOM 952 O O . GLU A 1 116 ? -14.702 13.544 5.288 1.00 91.69 116 GLU A O 1
ATOM 957 N N . LEU A 1 117 ? -13.796 11.677 4.454 1.00 92.38 117 LEU A N 1
ATOM 958 C CA . LEU A 1 117 ? -13.587 11.005 5.744 1.00 92.38 117 LEU A CA 1
ATOM 959 C C . LEU A 1 117 ? -12.247 11.346 6.418 1.00 92.38 117 LEU A C 1
ATOM 961 O O . LEU A 1 117 ? -11.789 10.624 7.302 1.00 92.38 117 LEU A O 1
ATOM 965 N N . THR A 1 118 ? -11.618 12.463 6.048 1.00 92.19 118 THR A N 1
ATOM 966 C CA . THR A 1 118 ? -10.281 12.876 6.534 1.00 92.19 118 THR A CA 1
ATOM 967 C C . THR A 1 118 ? -10.146 13.036 8.052 1.00 92.19 118 THR A C 1
ATOM 969 O O . THR A 1 118 ? -9.025 13.095 8.565 1.00 92.19 118 THR A O 1
ATOM 972 N N . THR A 1 119 ? -11.258 13.108 8.784 1.00 90.88 119 THR A N 1
ATOM 973 C CA . THR A 1 119 ? -11.293 13.190 10.250 1.00 90.88 119 THR A CA 1
ATOM 974 C C . THR A 1 119 ? -11.385 11.836 10.948 1.00 90.88 119 THR A C 1
ATOM 976 O O . THR A 1 119 ? -11.330 11.811 12.173 1.00 90.88 119 THR A O 1
ATOM 979 N N . HIS A 1 120 ? -11.518 10.729 10.213 1.00 94.38 120 HIS A N 1
ATOM 980 C CA . HIS A 1 120 ? -11.620 9.387 10.786 1.00 94.38 120 HIS A CA 1
ATOM 981 C C . HIS A 1 120 ? -10.248 8.702 10.860 1.00 94.38 120 HIS A C 1
ATOM 983 O O . HIS A 1 120 ? -9.518 8.708 9.861 1.00 94.38 120 HIS A O 1
ATOM 989 N N . PRO A 1 121 ? -9.906 8.024 11.975 1.00 96.75 121 PRO A N 1
ATOM 990 C CA . PRO A 1 121 ? -8.631 7.329 12.104 1.00 96.75 121 PRO A CA 1
ATOM 991 C C . PRO A 1 121 ? -8.398 6.284 11.014 1.00 96.75 121 PRO A C 1
ATOM 993 O O . PRO A 1 121 ? -7.270 6.157 10.554 1.00 96.75 121 PRO A O 1
ATOM 996 N N . ALA A 1 122 ? -9.441 5.586 10.543 1.00 97.38 122 ALA A N 1
ATOM 997 C CA . ALA A 1 122 ? -9.313 4.637 9.434 1.00 97.38 122 ALA A CA 1
ATOM 998 C C . ALA A 1 122 ? -8.755 5.290 8.158 1.00 97.38 122 ALA A C 1
ATOM 1000 O O . ALA A 1 122 ? -7.801 4.782 7.568 1.00 97.38 122 ALA A O 1
ATOM 1001 N N . TYR A 1 123 ? -9.312 6.439 7.760 1.00 97.38 123 TYR A N 1
ATOM 1002 C CA . TYR A 1 123 ? -8.831 7.184 6.596 1.00 97.38 123 TYR A CA 1
ATOM 1003 C C . TYR A 1 123 ? -7.407 7.685 6.826 1.00 97.38 123 TYR A C 1
ATOM 1005 O O . TYR A 1 123 ? -6.548 7.535 5.964 1.00 97.38 123 TYR A O 1
ATOM 1013 N N . GLN A 1 124 ? -7.142 8.262 8.001 1.00 96.81 124 GLN A N 1
ATOM 1014 C CA . GLN A 1 124 ? -5.835 8.830 8.323 1.00 96.81 124 GLN A CA 1
ATOM 1015 C C . GLN A 1 124 ? -4.735 7.760 8.322 1.00 96.81 124 GLN A C 1
ATOM 1017 O O . GLN A 1 124 ? -3.656 8.005 7.791 1.00 96.81 124 GLN A O 1
ATOM 1022 N N . LEU A 1 125 ? -5.027 6.558 8.825 1.00 97.25 125 LEU A N 1
ATOM 1023 C CA . LEU A 1 125 ? -4.097 5.430 8.839 1.00 97.25 125 LEU A CA 1
ATOM 1024 C C . LEU A 1 125 ? -3.777 4.926 7.425 1.00 97.25 125 LEU A C 1
ATOM 1026 O O . LEU A 1 125 ? -2.615 4.696 7.093 1.00 97.25 125 LEU A O 1
ATOM 1030 N N . LEU A 1 126 ? -4.804 4.792 6.580 1.00 98.19 126 LEU A N 1
ATOM 1031 C CA . LEU A 1 126 ? -4.640 4.426 5.171 1.00 98.19 126 LEU A CA 1
ATOM 1032 C C . LEU A 1 126 ? -3.913 5.523 4.380 1.00 98.19 126 LEU A C 1
ATOM 1034 O O . LEU A 1 126 ? -3.104 5.208 3.513 1.00 98.19 126 LEU A O 1
ATOM 1038 N N . GLY A 1 127 ? -4.145 6.795 4.712 1.00 97.56 127 GLY A N 1
ATOM 1039 C CA . GLY A 1 127 ? -3.426 7.937 4.149 1.00 97.56 127 GLY A CA 1
ATOM 1040 C C . GLY A 1 127 ? -1.946 7.938 4.520 1.00 97.56 127 GLY A C 1
ATOM 1041 O O . GLY A 1 127 ? -1.105 8.139 3.649 1.00 97.56 127 GLY A O 1
ATOM 1042 N N . SER A 1 128 ? -1.607 7.650 5.780 1.00 96.56 128 SER A N 1
ATOM 1043 C CA . SER A 1 128 ? -0.211 7.468 6.198 1.00 96.56 128 SER A CA 1
ATOM 1044 C C . SER A 1 128 ? 0.457 6.308 5.461 1.00 96.56 128 SER A C 1
ATOM 1046 O O . SER A 1 128 ? 1.591 6.448 5.011 1.00 96.56 128 SER A O 1
ATOM 1048 N N . LEU A 1 129 ? -0.263 5.196 5.276 1.00 97.94 129 LEU A N 1
ATOM 1049 C CA . LEU A 1 129 ? 0.239 4.051 4.520 1.00 97.94 129 LEU A CA 1
ATOM 1050 C C . LEU A 1 129 ? 0.500 4.419 3.055 1.00 97.94 129 LEU A C 1
ATOM 1052 O O . LEU A 1 129 ? 1.571 4.120 2.535 1.00 97.94 129 LEU A O 1
ATOM 1056 N N . GLU A 1 130 ? -0.455 5.078 2.389 1.00 97.50 130 GLU A N 1
ATOM 1057 C CA . GLU A 1 130 ? -0.281 5.539 1.006 1.00 97.50 130 GLU A CA 1
ATOM 1058 C C . GLU A 1 130 ? 0.931 6.458 0.884 1.00 97.50 130 GLU A C 1
ATOM 1060 O O . GLU A 1 130 ? 1.750 6.249 -0.007 1.00 97.50 130 GLU A O 1
ATOM 1065 N N . PHE A 1 131 ? 1.084 7.407 1.808 1.00 95.56 131 PHE A N 1
ATOM 1066 C CA . PHE A 1 131 ? 2.200 8.343 1.812 1.00 95.56 131 PHE A CA 1
ATOM 1067 C C . PHE A 1 131 ? 3.555 7.637 1.957 1.00 95.56 131 PHE A C 1
ATOM 1069 O O . PHE A 1 131 ? 4.482 7.924 1.194 1.00 95.56 131 PHE A O 1
ATOM 1076 N N . ASP A 1 132 ? 3.679 6.696 2.895 1.00 95.00 132 ASP A N 1
ATOM 1077 C CA . ASP A 1 132 ? 4.928 5.963 3.122 1.00 95.00 132 ASP A CA 1
ATOM 1078 C C . ASP A 1 132 ? 5.292 5.077 1.920 1.00 95.00 132 ASP A C 1
ATOM 1080 O O . ASP A 1 132 ? 6.450 5.050 1.492 1.00 95.00 132 ASP A O 1
ATOM 1084 N N . ILE A 1 133 ? 4.305 4.410 1.311 1.00 96.56 133 ILE A N 1
ATOM 1085 C CA . ILE A 1 133 ? 4.510 3.624 0.087 1.00 96.56 133 ILE A CA 1
ATOM 1086 C C . ILE A 1 133 ? 4.890 4.533 -1.085 1.00 96.56 133 ILE A C 1
ATOM 1088 O O . ILE A 1 133 ? 5.868 4.254 -1.784 1.00 96.56 133 ILE A O 1
ATOM 1092 N N . ALA A 1 134 ? 4.163 5.635 -1.288 1.00 94.56 134 ALA A N 1
ATOM 1093 C CA . ALA A 1 134 ? 4.431 6.605 -2.343 1.00 94.56 134 ALA A CA 1
ATOM 1094 C C . ALA A 1 134 ? 5.857 7.142 -2.234 1.00 94.56 134 ALA A C 1
ATOM 1096 O O . ALA A 1 134 ? 6.612 7.121 -3.202 1.00 94.56 134 ALA A O 1
ATOM 1097 N N . ARG A 1 135 ? 6.270 7.553 -1.034 1.00 91.31 135 ARG A N 1
ATOM 1098 C CA . ARG A 1 135 ? 7.606 8.094 -0.783 1.00 91.31 135 ARG A CA 1
ATOM 1099 C C . ARG A 1 135 ? 8.719 7.146 -1.228 1.00 91.31 135 ARG A C 1
ATOM 1101 O O . ARG A 1 135 ? 9.727 7.621 -1.750 1.00 91.31 135 ARG A O 1
ATOM 1108 N N . ILE A 1 136 ? 8.555 5.842 -1.022 1.00 92.25 136 ILE A N 1
ATOM 1109 C CA . ILE A 1 136 ? 9.592 4.836 -1.286 1.00 92.25 136 ILE A CA 1
ATOM 1110 C C . ILE A 1 136 ? 9.538 4.347 -2.738 1.00 92.25 136 ILE A C 1
ATOM 1112 O O . ILE A 1 136 ? 10.571 4.295 -3.415 1.00 92.25 136 ILE A O 1
ATOM 1116 N N . PHE A 1 137 ? 8.346 4.011 -3.231 1.00 94.81 137 PHE A N 1
ATOM 1117 C CA . PHE A 1 137 ? 8.160 3.306 -4.502 1.00 94.81 137 PHE A CA 1
ATOM 1118 C C . PHE A 1 137 ? 7.698 4.207 -5.654 1.00 94.81 137 PHE A C 1
ATOM 1120 O O . PHE A 1 137 ? 8.023 3.917 -6.802 1.00 94.81 137 PHE A O 1
ATOM 1127 N N . PHE A 1 138 ? 6.997 5.309 -5.368 1.00 93.38 138 PHE A N 1
ATOM 1128 C CA . PHE A 1 138 ? 6.386 6.200 -6.367 1.00 93.38 138 PHE A CA 1
ATOM 1129 C C . PHE A 1 138 ? 6.564 7.685 -5.998 1.00 93.38 138 PHE A C 1
ATOM 1131 O O . PHE A 1 138 ? 5.572 8.409 -5.849 1.00 93.38 138 PHE A O 1
ATOM 1138 N N . PRO A 1 139 ? 7.810 8.154 -5.798 1.00 85.38 139 PRO A N 1
ATOM 1139 C CA . PRO A 1 139 ? 8.074 9.491 -5.287 1.00 85.38 139 PRO A CA 1
ATOM 1140 C C . PRO A 1 139 ? 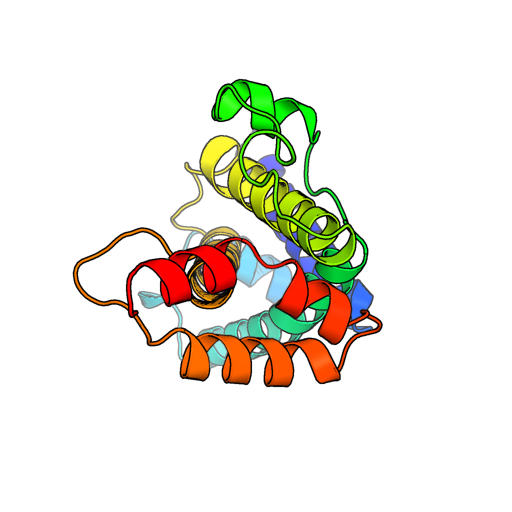7.520 10.555 -6.235 1.00 85.38 139 PRO A C 1
ATOM 1142 O O . PRO A 1 139 ? 7.715 10.509 -7.452 1.00 85.38 139 PRO A O 1
ATOM 1145 N N . THR A 1 140 ? 6.858 11.561 -5.670 1.00 76.69 140 THR A N 1
ATOM 1146 C CA . THR A 1 140 ? 6.480 12.754 -6.426 1.00 76.69 140 THR A CA 1
ATOM 1147 C C . THR A 1 140 ? 7.725 13.589 -6.733 1.00 76.69 140 THR A C 1
ATOM 1149 O O . THR A 1 140 ? 8.546 13.781 -5.831 1.00 76.69 140 THR A O 1
ATOM 1152 N N . PRO A 1 141 ? 7.867 14.141 -7.952 1.00 65.31 141 PRO A N 1
ATOM 1153 C CA . PRO A 1 141 ? 8.945 15.073 -8.267 1.00 65.31 141 PRO A CA 1
ATOM 1154 C C . PRO A 1 141 ? 8.957 16.244 -7.278 1.00 65.31 141 PRO A C 1
ATOM 1156 O O . PRO A 1 141 ? 7.926 16.873 -7.043 1.00 65.31 141 PRO A O 1
ATOM 1159 N N . GLY A 1 142 ? 10.117 16.545 -6.703 1.00 66.56 142 GLY A N 1
ATOM 1160 C CA . GLY A 1 142 ? 10.262 17.607 -5.714 1.00 66.56 142 GLY A CA 1
ATOM 1161 C C . GLY A 1 142 ? 11.718 18.039 -5.538 1.00 66.56 142 GLY A C 1
ATOM 1162 O O . GLY A 1 142 ? 12.620 17.369 -6.039 1.00 66.56 142 GLY A O 1
ATOM 1163 N N . PRO A 1 143 ? 11.964 19.158 -4.834 1.00 61.50 143 PRO A N 1
ATOM 1164 C CA . PRO A 1 143 ? 13.310 19.707 -4.648 1.00 61.50 143 PRO A CA 1
ATOM 1165 C C . PRO A 1 143 ? 14.213 18.819 -3.781 1.00 61.50 143 PRO A C 1
ATOM 1167 O O . PRO A 1 143 ? 15.432 18.950 -3.832 1.00 61.50 143 PRO A O 1
ATOM 1170 N N . PHE A 1 144 ? 13.624 17.917 -2.993 1.00 64.69 144 PHE A N 1
ATOM 1171 C CA . PHE A 1 144 ? 14.342 16.931 -2.197 1.00 64.69 144 PHE A CA 1
ATOM 1172 C C . PHE A 1 144 ? 14.211 15.565 -2.864 1.00 64.69 144 PHE A C 1
ATOM 1174 O O . PHE A 1 144 ? 13.182 14.903 -2.733 1.00 64.69 144 PHE A O 1
ATOM 1181 N N . SER A 1 145 ? 15.246 15.157 -3.594 1.00 70.69 145 SER A N 1
ATOM 1182 C CA . SER A 1 145 ? 15.338 13.826 -4.182 1.00 70.69 145 SER A CA 1
ATOM 1183 C C . SER A 1 145 ? 16.246 12.940 -3.336 1.00 70.69 145 SER A C 1
ATOM 1185 O O . SER A 1 145 ? 17.413 13.259 -3.115 1.00 70.69 145 SER A O 1
ATOM 1187 N N . GLU A 1 146 ? 15.704 11.828 -2.852 1.00 80.88 146 GLU A N 1
ATOM 1188 C CA . GLU A 1 146 ? 16.512 10.761 -2.264 1.00 80.88 146 GLU A CA 1
ATOM 1189 C C . GLU A 1 146 ? 17.331 10.076 -3.367 1.00 80.88 146 GLU A C 1
ATOM 1191 O O . GLU A 1 146 ? 16.742 9.762 -4.409 1.00 80.88 146 GLU A O 1
ATOM 1196 N N . PRO A 1 147 ? 18.642 9.843 -3.165 1.00 87.19 147 PRO A N 1
ATOM 1197 C CA . PRO A 1 147 ? 19.476 9.257 -4.201 1.00 87.19 147 PRO A CA 1
ATOM 1198 C C . PRO A 1 147 ? 18.980 7.890 -4.666 1.00 87.19 147 PRO A C 1
ATOM 1200 O O . PRO A 1 147 ? 18.544 7.079 -3.841 1.00 87.19 147 PRO A O 1
ATOM 1203 N N . SER A 1 148 ? 19.106 7.590 -5.964 1.00 88.69 148 SER A N 1
ATOM 1204 C CA . SER A 1 148 ? 18.604 6.328 -6.531 1.00 88.69 148 SER A CA 1
ATOM 1205 C C . SER A 1 148 ? 19.166 5.093 -5.812 1.00 88.69 148 SER A C 1
ATOM 1207 O O . SER A 1 148 ? 18.433 4.136 -5.563 1.00 88.69 148 SER A O 1
ATOM 1209 N N . ALA A 1 149 ? 20.440 5.130 -5.408 1.00 91.06 149 ALA A N 1
ATOM 1210 C CA . ALA A 1 149 ? 21.091 4.033 -4.690 1.00 91.06 149 ALA A CA 1
ATOM 1211 C C . ALA A 1 149 ? 20.502 3.788 -3.287 1.00 91.06 149 ALA A C 1
ATOM 1213 O O . ALA A 1 149 ? 20.320 2.637 -2.887 1.00 91.06 149 ALA A O 1
ATOM 1214 N N . GLU A 1 150 ? 20.170 4.851 -2.547 1.00 92.31 150 GLU A N 1
ATOM 1215 C CA . GLU A 1 150 ? 19.542 4.721 -1.225 1.00 92.31 150 GLU A CA 1
ATOM 1216 C C . GLU A 1 150 ? 18.098 4.232 -1.360 1.00 92.31 150 GLU A C 1
ATOM 1218 O O . GLU A 1 150 ? 17.685 3.316 -0.646 1.00 92.31 150 GLU A O 1
ATOM 1223 N N . ARG A 1 151 ? 17.357 4.744 -2.353 1.00 92.44 151 ARG A N 1
ATOM 1224 C CA . ARG A 1 151 ? 16.006 4.263 -2.668 1.00 92.44 151 ARG A CA 1
ATOM 1225 C C . ARG A 1 151 ? 16.005 2.779 -3.021 1.00 92.44 151 ARG A C 1
ATOM 1227 O O . ARG A 1 151 ? 15.200 2.024 -2.483 1.00 92.44 151 ARG A O 1
ATOM 1234 N N . GLU A 1 152 ? 16.905 2.353 -3.903 1.00 95.69 152 GLU A N 1
ATOM 1235 C CA . GLU A 1 152 ? 17.058 0.946 -4.272 1.00 95.69 152 GLU A CA 1
ATOM 1236 C C . GLU A 1 152 ? 17.330 0.078 -3.040 1.00 95.69 152 GLU A C 1
ATOM 1238 O O . GLU A 1 152 ? 16.675 -0.947 -2.854 1.00 95.69 152 GLU A O 1
ATOM 1243 N N . LYS A 1 153 ? 18.255 0.499 -2.172 1.00 96.31 153 LYS A N 1
ATOM 1244 C CA . LYS A 1 153 ? 18.577 -0.219 -0.937 1.00 96.31 153 LYS A CA 1
ATOM 1245 C C . LYS A 1 153 ? 17.348 -0.376 -0.041 1.00 96.31 153 LYS A C 1
ATOM 1247 O O . LYS A 1 153 ? 17.074 -1.485 0.407 1.00 96.31 153 LYS A O 1
ATOM 1252 N N . VAL A 1 154 ? 16.584 0.694 0.184 1.00 95.25 154 VAL A N 1
ATOM 1253 C CA . VAL A 1 154 ? 15.354 0.641 0.994 1.00 95.25 154 VAL A CA 1
ATOM 1254 C C . VAL A 1 154 ? 14.307 -0.274 0.355 1.00 95.25 154 VAL A C 1
ATOM 1256 O O . VAL A 1 154 ? 13.729 -1.110 1.046 1.00 95.25 154 VAL A O 1
ATOM 1259 N N . GLN A 1 155 ? 14.090 -0.175 -0.960 1.00 96.81 155 GLN A N 1
ATOM 1260 C CA . GLN A 1 155 ? 13.148 -1.044 -1.673 1.00 96.81 155 GLN A CA 1
ATOM 1261 C C . GLN A 1 155 ? 13.541 -2.520 -1.553 1.00 96.81 155 GLN A C 1
ATOM 1263 O O . GLN A 1 155 ? 12.692 -3.348 -1.232 1.00 96.81 155 GLN A O 1
ATOM 1268 N N . ARG A 1 156 ? 14.823 -2.854 -1.742 1.00 97.75 156 ARG A N 1
ATOM 1269 C CA . ARG A 1 156 ? 15.341 -4.221 -1.576 1.00 97.75 156 ARG A CA 1
ATOM 1270 C C . ARG A 1 156 ? 15.139 -4.734 -0.153 1.00 97.75 156 ARG A C 1
ATOM 1272 O O . ARG A 1 156 ? 14.647 -5.844 0.030 1.00 97.75 156 ARG A O 1
ATOM 1279 N N . GLU A 1 157 ? 15.476 -3.921 0.845 1.00 97.38 157 GLU A N 1
ATOM 1280 C CA . GLU A 1 157 ? 15.332 -4.293 2.254 1.00 97.38 157 GLU A CA 1
ATOM 1281 C C . GLU A 1 157 ? 13.877 -4.534 2.661 1.00 97.38 157 GLU A C 1
ATOM 1283 O O . GLU A 1 157 ? 13.619 -5.419 3.472 1.00 97.38 157 GLU A O 1
ATOM 1288 N N . ILE A 1 158 ? 12.931 -3.787 2.091 1.00 96.25 158 ILE A N 1
ATOM 1289 C CA . ILE A 1 158 ? 11.499 -3.992 2.329 1.00 96.25 158 ILE A CA 1
ATOM 1290 C C . ILE A 1 158 ? 11.002 -5.240 1.597 1.00 96.25 158 ILE A C 1
ATOM 1292 O O . ILE A 1 158 ? 10.289 -6.051 2.180 1.00 96.25 158 ILE A O 1
ATOM 1296 N N . LEU A 1 159 ? 11.374 -5.413 0.327 1.00 97.06 159 LEU A N 1
ATOM 1297 C CA . LEU A 1 159 ? 10.839 -6.481 -0.518 1.00 97.06 159 LEU A CA 1
ATOM 1298 C C . LEU A 1 159 ? 11.418 -7.871 -0.204 1.00 97.06 159 LEU A C 1
ATOM 1300 O O . LEU A 1 159 ? 10.772 -8.861 -0.529 1.00 97.06 159 LEU A O 1
ATOM 1304 N N . LYS A 1 160 ? 12.574 -7.973 0.471 1.00 96.56 160 LYS A N 1
ATOM 1305 C CA . LYS A 1 160 ? 13.226 -9.260 0.809 1.00 96.56 160 LYS A CA 1
ATOM 1306 C C . LYS A 1 160 ? 12.377 -10.227 1.636 1.00 96.56 160 LYS A C 1
ATOM 1308 O O . LYS A 1 160 ? 12.674 -11.416 1.663 1.00 96.56 160 LYS A O 1
ATOM 1313 N N . GLU A 1 161 ? 11.368 -9.725 2.346 1.00 94.25 161 GLU A N 1
ATOM 1314 C CA . GLU A 1 161 ? 10.469 -10.546 3.167 1.00 94.25 161 GLU A CA 1
ATOM 1315 C C . GLU A 1 161 ? 9.291 -11.130 2.365 1.00 94.25 161 GLU A C 1
ATOM 1317 O O . GLU A 1 161 ? 8.489 -11.884 2.918 1.00 94.25 161 GLU A O 1
ATOM 1322 N N . PHE A 1 162 ? 9.171 -10.794 1.077 1.00 95.69 162 PHE A N 1
ATOM 1323 C CA . PHE A 1 162 ? 8.021 -11.128 0.242 1.00 95.69 162 PHE A CA 1
ATOM 1324 C C . PHE A 1 162 ? 8.416 -11.995 -0.957 1.00 95.69 162 PHE A C 1
ATOM 1326 O O . PHE A 1 162 ? 9.541 -11.948 -1.447 1.00 95.69 162 PHE A O 1
ATOM 1333 N N . ASP A 1 163 ? 7.458 -12.787 -1.439 1.00 93.88 163 ASP A N 1
ATOM 1334 C CA . ASP A 1 163 ? 7.617 -13.642 -2.617 1.00 93.88 163 ASP A CA 1
ATOM 1335 C C . ASP A 1 163 ? 7.512 -12.805 -3.903 1.00 93.88 163 ASP A C 1
ATOM 1337 O O . ASP A 1 163 ? 6.446 -12.683 -4.510 1.00 93.88 163 ASP A O 1
ATOM 1341 N N . ILE A 1 164 ? 8.613 -12.139 -4.253 1.00 95.81 164 ILE A N 1
ATOM 1342 C CA . ILE A 1 164 ? 8.764 -11.305 -5.447 1.00 95.81 164 ILE A CA 1
ATOM 1343 C C . ILE A 1 164 ? 10.161 -11.494 -6.043 1.00 95.81 164 ILE A C 1
ATOM 1345 O O . ILE A 1 164 ? 11.148 -11.611 -5.316 1.00 95.81 164 ILE A O 1
ATOM 1349 N N . ASP A 1 165 ? 10.265 -11.479 -7.374 1.00 96.69 165 ASP A N 1
ATOM 1350 C CA . ASP A 1 165 ? 11.560 -11.380 -8.046 1.00 96.69 165 ASP A CA 1
ATOM 1351 C C . ASP A 1 165 ? 12.097 -9.949 -7.891 1.00 96.69 165 ASP A C 1
ATOM 1353 O O . ASP A 1 165 ? 11.756 -9.033 -8.643 1.00 96.69 165 ASP A O 1
ATOM 1357 N N . ILE A 1 166 ? 12.907 -9.745 -6.851 1.00 96.81 166 ILE A N 1
ATOM 1358 C CA . ILE A 1 166 ? 13.473 -8.435 -6.510 1.00 96.81 166 ILE A CA 1
ATOM 1359 C C . ILE A 1 166 ? 14.385 -7.926 -7.625 1.00 96.81 166 ILE A C 1
ATOM 1361 O O . ILE A 1 166 ? 14.387 -6.729 -7.900 1.00 96.81 166 ILE A O 1
ATOM 1365 N N . GLU A 1 167 ? 15.155 -8.795 -8.284 1.00 97.44 167 GLU A N 1
ATOM 1366 C CA . GLU A 1 167 ? 16.058 -8.343 -9.345 1.00 97.44 167 GLU A CA 1
ATOM 1367 C C . GLU A 1 167 ? 15.280 -7.911 -10.581 1.00 97.44 167 GLU A C 1
ATOM 1369 O O . GLU A 1 167 ? 15.595 -6.877 -11.174 1.00 97.44 167 GLU A O 1
ATOM 1374 N N . ASP A 1 168 ? 14.231 -8.648 -10.942 1.00 97.12 168 ASP A N 1
ATOM 1375 C CA . ASP A 1 168 ? 13.317 -8.235 -11.999 1.00 97.12 168 ASP A CA 1
ATOM 1376 C C . ASP A 1 168 ? 12.595 -6.927 -11.648 1.00 97.12 168 ASP A C 1
ATOM 1378 O O . ASP A 1 168 ? 12.539 -6.009 -12.474 1.00 97.12 168 ASP A O 1
ATOM 1382 N N . PHE A 1 169 ? 12.114 -6.792 -10.408 1.00 97.38 169 PHE A N 1
ATOM 1383 C CA . PHE A 1 169 ? 11.489 -5.566 -9.915 1.00 97.38 169 PHE A CA 1
ATOM 1384 C C . PHE A 1 169 ? 12.437 -4.367 -10.021 1.00 97.38 169 PHE A C 1
ATOM 1386 O O . PHE A 1 169 ? 12.071 -3.354 -10.605 1.00 97.38 169 PHE A O 1
ATOM 1393 N N . ILE A 1 170 ? 13.661 -4.471 -9.494 1.00 97.38 170 ILE A N 1
ATOM 1394 C CA . ILE A 1 170 ? 14.622 -3.360 -9.444 1.00 97.38 170 ILE A CA 1
ATOM 1395 C C . ILE A 1 170 ? 15.163 -3.014 -10.835 1.00 97.38 170 ILE A C 1
ATOM 1397 O O . ILE A 1 170 ? 15.273 -1.834 -11.179 1.00 97.38 170 ILE A O 1
ATOM 1401 N N . ARG A 1 171 ? 15.494 -4.019 -11.656 1.00 95.94 171 ARG A N 1
ATOM 1402 C CA . ARG A 1 171 ? 15.989 -3.808 -13.025 1.00 95.94 171 ARG A CA 1
ATOM 1403 C C . ARG A 1 171 ? 14.931 -3.151 -13.904 1.00 95.94 171 ARG A C 1
ATOM 1405 O O . ARG A 1 171 ? 15.279 -2.291 -14.706 1.00 95.94 171 ARG A O 1
ATOM 1412 N N . GLY A 1 172 ? 13.675 -3.559 -13.746 1.00 96.12 172 GLY A N 1
ATOM 1413 C CA . GLY A 1 172 ? 12.524 -2.992 -14.436 1.00 96.12 172 GLY A CA 1
ATOM 1414 C C . GLY A 1 172 ? 11.769 -1.964 -13.603 1.00 96.12 172 GLY A C 1
ATOM 1415 O O . GLY A 1 172 ? 10.560 -1.874 -13.759 1.00 96.12 172 GLY A O 1
ATOM 1416 N N . ASN A 1 173 ? 12.430 -1.218 -12.709 1.00 96.81 173 ASN A N 1
ATOM 1417 C CA . ASN A 1 173 ? 11.803 -0.121 -11.970 1.00 96.81 173 ASN A CA 1
ATOM 1418 C C . ASN A 1 173 ? 12.013 1.209 -12.725 1.00 96.81 173 ASN A C 1
ATOM 1420 O O . ASN A 1 173 ? 13.113 1.773 -12.662 1.00 96.81 173 ASN A O 1
ATOM 1424 N N . PRO A 1 174 ? 10.979 1.774 -13.378 1.00 94.75 174 PRO A N 1
ATOM 1425 C CA . PRO A 1 174 ? 11.066 3.043 -14.100 1.00 94.75 174 PRO A CA 1
ATOM 1426 C C . PRO A 1 174 ? 11.556 4.212 -13.251 1.00 94.75 174 PRO A C 1
ATOM 1428 O O . PRO A 1 174 ? 12.225 5.101 -13.771 1.00 94.75 174 PRO A O 1
ATOM 1431 N N . ILE A 1 175 ? 11.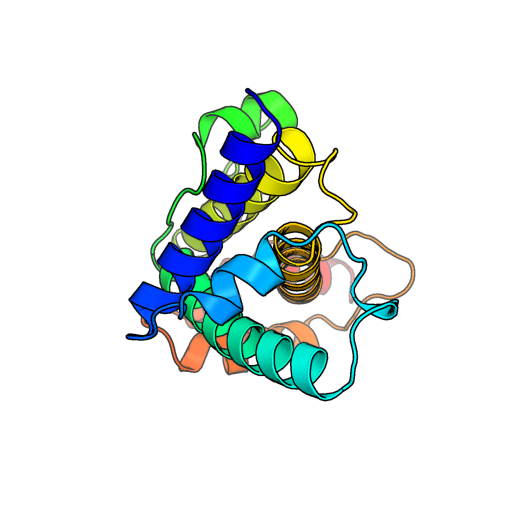227 4.235 -11.956 1.00 93.44 175 ILE A N 1
ATOM 1432 C CA . ILE A 1 175 ? 11.640 5.312 -11.052 1.00 93.44 175 ILE A CA 1
ATOM 1433 C C . ILE A 1 175 ? 13.159 5.292 -10.906 1.00 93.44 175 ILE A C 1
ATOM 1435 O O . ILE A 1 175 ? 13.812 6.293 -11.182 1.00 93.44 175 ILE A O 1
ATOM 1439 N N . LEU A 1 176 ? 13.737 4.130 -10.585 1.00 93.81 176 LEU A N 1
ATOM 1440 C CA . LEU A 1 176 ? 15.189 3.987 -10.454 1.00 93.81 176 LEU A CA 1
ATOM 1441 C C . LEU A 1 176 ? 15.908 4.220 -11.787 1.00 93.81 176 LEU A C 1
ATOM 1443 O O . LEU A 1 176 ? 16.946 4.876 -11.815 1.00 93.81 176 LEU A O 1
ATOM 1447 N N . ILE A 1 177 ? 15.356 3.722 -12.899 1.00 93.44 177 ILE A N 1
ATOM 1448 C CA . ILE A 1 177 ? 15.914 3.948 -14.241 1.00 93.44 177 ILE A CA 1
ATOM 1449 C C . ILE A 1 177 ? 16.002 5.452 -14.536 1.00 93.44 177 ILE A C 1
ATOM 1451 O O . ILE A 1 177 ? 17.060 5.945 -14.932 1.00 93.44 177 ILE A O 1
ATOM 1455 N N . ARG A 1 178 ? 14.905 6.186 -14.324 1.00 91.19 178 ARG A N 1
ATOM 1456 C CA . ARG A 1 178 ? 14.816 7.622 -14.624 1.00 91.19 178 ARG A CA 1
ATOM 1457 C C . ARG A 1 178 ? 15.638 8.467 -13.650 1.00 91.19 178 ARG A C 1
ATOM 1459 O O . ARG A 1 178 ? 16.242 9.444 -14.086 1.00 91.19 178 ARG A O 1
ATOM 1466 N N . ASP A 1 179 ? 15.709 8.093 -12.373 1.00 89.50 179 ASP A N 1
ATOM 1467 C CA . ASP A 1 179 ? 16.544 8.777 -11.378 1.00 89.50 179 ASP A CA 1
ATOM 1468 C C . ASP A 1 179 ? 18.032 8.666 -11.747 1.00 89.50 179 ASP A C 1
ATOM 1470 O O . ASP A 1 179 ? 18.718 9.684 -11.861 1.00 89.50 179 ASP A O 1
ATOM 1474 N N . ARG A 1 180 ? 18.511 7.461 -12.094 1.00 89.88 180 ARG A N 1
ATOM 1475 C CA . ARG A 1 180 ? 19.896 7.255 -12.561 1.00 89.88 180 ARG A CA 1
ATOM 1476 C C . ARG A 1 180 ? 20.215 8.063 -13.818 1.00 89.88 180 ARG A C 1
ATOM 1478 O O . ARG A 1 180 ? 21.293 8.641 -13.914 1.00 89.88 180 ARG A O 1
ATOM 1485 N N . GLN A 1 181 ? 19.283 8.142 -14.772 1.00 88.75 181 GLN A N 1
ATOM 1486 C CA . GLN A 1 181 ? 19.446 8.964 -15.983 1.00 88.75 181 GLN A CA 1
ATOM 1487 C C . GLN A 1 181 ? 19.566 10.462 -15.672 1.00 88.75 181 GLN A C 1
ATOM 1489 O O . GLN A 1 181 ? 20.216 11.194 -16.417 1.00 88.75 181 GLN A O 1
ATOM 1494 N N . ARG A 1 182 ? 18.949 10.918 -14.579 1.00 86.69 182 ARG A N 1
ATOM 1495 C CA . ARG A 1 182 ? 19.006 12.308 -14.108 1.00 86.69 182 ARG A CA 1
ATOM 1496 C C . ARG A 1 182 ? 20.204 12.589 -13.199 1.00 86.69 182 ARG A C 1
ATOM 1498 O O . ARG A 1 182 ? 20.423 13.748 -12.863 1.00 86.69 182 ARG A O 1
ATOM 1505 N N . GLY A 1 183 ? 20.975 11.566 -12.822 1.00 82.38 183 GLY A N 1
ATOM 1506 C CA . GLY A 1 183 ? 22.068 11.692 -11.856 1.00 82.38 183 GLY A CA 1
ATOM 1507 C C . GLY A 1 183 ? 21.583 11.940 -10.425 1.00 82.38 183 GLY A C 1
ATOM 1508 O O . GLY A 1 183 ? 22.278 12.619 -9.672 1.00 82.38 183 GLY A O 1
ATOM 1509 N N . ILE A 1 184 ?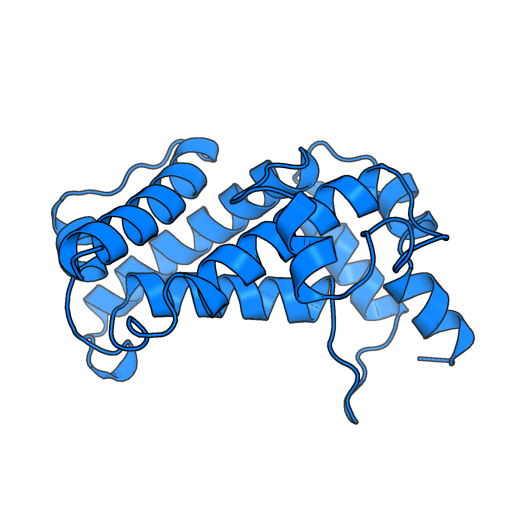 20.386 11.439 -10.096 1.00 74.06 184 ILE A N 1
ATOM 1510 C CA . ILE A 1 184 ? 19.767 11.493 -8.765 1.00 74.06 184 ILE A CA 1
ATOM 1511 C C . ILE A 1 184 ? 20.162 10.253 -7.967 1.00 74.06 184 ILE A C 1
ATOM 1513 O O . ILE A 1 184 ? 19.947 9.118 -8.448 1.00 74.06 184 ILE A O 1
#

Organism: NCBI:txid2014264

Sequence (184 aa):
MADNQKIESLINIISLMLNTVGKKLTEEEKELLSSNKKLEQLNDEQKTVLGNIYSNMLKGYLSLAVKGHQFTDPDRIKEMFEKTLEENYPEASESFIKFAVSYWTFKIHLWHDFNELTTHPAYQLLGSLEFDIARIFFPTPGPFSEPSAEREKVQREILKEFDIDIEDFIRGNPILIRDRQRGI